Protein AF-A0A2V7Y2J1-F1 (afdb_monomer_lite)

Foldseek 3Di:
DVVLVVLLVVVLVVLVVQLVVCVVVVQLLSNLVSLQVNLLSCLLSLVLVSSLVSLVVSLVSVVPHPDDPVVNLVSVLVSLLSQLSSCLSVLVLVSNVVSLVVSVVSCVPPPPLQSQLSSLLSQLSSCVSVLVLVSNLVSLVSHDLLALVSLLSNLSSCVSVVNLVVSLVSLVCSQVRPDDDSSSVSRNVVSVCSNPDDD

Structure (mmCIF, N/CA/C/O backbone):
data_AF-A0A2V7Y2J1-F1
#
_entry.id   AF-A0A2V7Y2J1-F1
#
loop_
_atom_site.group_PDB
_atom_site.id
_atom_site.type_symbol
_atom_site.label_atom_id
_atom_site.label_alt_id
_atom_site.label_comp_id
_atom_site.label_asym_id
_atom_site.label_entity_id
_atom_site.label_seq_id
_atom_site.pdbx_PDB_ins_code
_atom_site.Cartn_x
_atom_site.Cartn_y
_atom_site.Cartn_z
_atom_site.occupancy
_atom_site.B_iso_or_equiv
_atom_site.auth_seq_id
_atom_site.auth_comp_id
_atom_site.auth_asym_id
_atom_site.auth_atom_id
_atom_site.pdbx_PDB_model_num
ATOM 1 N N . SER A 1 1 ? -13.280 -16.465 2.058 1.00 42.47 1 SER A N 1
ATOM 2 C CA . SER A 1 1 ? -14.460 -16.387 1.173 1.00 42.47 1 SER A CA 1
ATOM 3 C C . SER A 1 1 ? -14.013 -16.880 -0.188 1.00 42.47 1 SER A C 1
ATOM 5 O O . SER A 1 1 ? -13.326 -16.141 -0.883 1.00 42.47 1 SER A O 1
ATOM 7 N N . TYR A 1 2 ? -14.354 -18.125 -0.534 1.00 30.56 2 TYR A N 1
ATOM 8 C CA . TYR A 1 2 ? -14.018 -18.758 -1.822 1.00 30.56 2 TYR A CA 1
ATOM 9 C C . TYR A 1 2 ? -14.498 -17.942 -3.041 1.00 30.56 2 TYR A C 1
ATOM 11 O O . TYR A 1 2 ? -13.939 -18.042 -4.128 1.00 30.56 2 TYR A O 1
ATOM 19 N N . VAL A 1 3 ? -15.497 -17.070 -2.847 1.00 42.38 3 VAL A N 1
ATOM 20 C CA . VAL A 1 3 ? -16.007 -16.137 -3.865 1.00 42.38 3 VAL A CA 1
ATOM 21 C C . VAL A 1 3 ? -14.968 -15.077 -4.255 1.00 42.38 3 VAL A C 1
ATOM 23 O O . VAL A 1 3 ? -14.930 -14.668 -5.411 1.00 42.38 3 VAL A O 1
ATOM 26 N N . HIS A 1 4 ? -14.108 -14.640 -3.326 1.00 56.09 4 HIS A N 1
ATOM 27 C CA . HIS A 1 4 ? -13.034 -13.694 -3.649 1.00 56.09 4 HIS A CA 1
ATOM 28 C C . HIS A 1 4 ? -11.860 -14.380 -4.348 1.00 56.09 4 HIS A C 1
ATOM 30 O O . HIS A 1 4 ? -11.367 -13.828 -5.321 1.00 56.09 4 HIS A O 1
ATOM 36 N N . GLU A 1 5 ? -11.478 -15.590 -3.927 1.00 57.38 5 GLU A N 1
ATOM 37 C CA . GLU A 1 5 ? -10.397 -16.366 -4.562 1.00 57.38 5 GLU A CA 1
ATOM 38 C C . GLU A 1 5 ? -10.705 -16.664 -6.038 1.00 57.38 5 GLU A C 1
ATOM 40 O O . GLU A 1 5 ? -9.897 -16.346 -6.908 1.00 57.38 5 GLU A O 1
ATOM 45 N N . GLY A 1 6 ? -11.923 -17.125 -6.353 1.00 62.69 6 GLY A N 1
ATOM 46 C CA . GLY A 1 6 ? -12.341 -17.348 -7.744 1.00 62.69 6 GLY A CA 1
ATOM 47 C C . GLY A 1 6 ? -12.478 -16.068 -8.586 1.00 62.69 6 GLY A C 1
ATOM 48 O O . GLY A 1 6 ? -12.435 -16.135 -9.813 1.00 62.69 6 GLY A O 1
ATOM 49 N N . GLY A 1 7 ? -12.643 -14.901 -7.953 1.00 74.56 7 GLY A N 1
ATOM 50 C CA . GLY A 1 7 ? -12.600 -13.598 -8.625 1.00 74.56 7 GLY A CA 1
ATOM 51 C C . GLY A 1 7 ? -11.169 -13.116 -8.876 1.00 74.56 7 GLY A C 1
ATOM 52 O O . GLY A 1 7 ? -10.878 -12.587 -9.947 1.00 74.56 7 GLY A O 1
ATOM 53 N N . THR A 1 8 ? -10.268 -13.349 -7.919 1.00 78.81 8 THR A N 1
ATOM 54 C CA . THR A 1 8 ? -8.835 -13.060 -8.041 1.00 78.81 8 THR A CA 1
ATOM 55 C C . THR A 1 8 ? -8.208 -13.845 -9.181 1.00 78.81 8 THR A C 1
ATOM 57 O O . THR A 1 8 ? -7.537 -13.246 -10.015 1.00 78.81 8 THR A O 1
ATOM 60 N N . ASP A 1 9 ? -8.439 -15.156 -9.253 1.00 82.62 9 ASP A N 1
ATOM 61 C CA . ASP A 1 9 ? -7.800 -15.996 -10.271 1.00 82.62 9 ASP A CA 1
ATOM 62 C C . ASP A 1 9 ? -8.273 -15.650 -11.688 1.00 82.62 9 ASP A C 1
ATOM 64 O O . ASP A 1 9 ? -7.466 -15.629 -12.614 1.00 82.62 9 ASP A O 1
ATOM 68 N N . LYS A 1 10 ? -9.549 -15.279 -11.858 1.00 81.50 10 LYS A N 1
ATOM 69 C CA . LYS A 1 10 ? -10.068 -14.778 -13.141 1.00 81.50 10 LYS A CA 1
ATOM 70 C C . LYS A 1 10 ? -9.427 -13.453 -13.547 1.00 81.50 10 LYS A C 1
ATOM 72 O O . LYS A 1 10 ? -8.961 -13.334 -14.673 1.00 81.50 10 LYS A O 1
ATOM 77 N N . ALA A 1 11 ? -9.345 -12.491 -12.627 1.00 80.25 11 ALA A N 1
ATOM 78 C CA . ALA A 1 11 ? -8.687 -11.213 -12.900 1.00 80.25 11 ALA A CA 1
ATOM 79 C C . ALA A 1 11 ? -7.197 -11.402 -13.239 1.00 80.25 11 ALA A C 1
ATOM 81 O O . ALA A 1 11 ? -6.660 -10.718 -14.106 1.00 80.25 11 ALA A O 1
ATOM 82 N N . LEU A 1 12 ? -6.522 -12.355 -12.587 1.00 84.50 12 LEU A N 1
ATOM 83 C CA . LEU A 1 12 ? -5.141 -12.702 -12.918 1.00 84.50 12 LEU A CA 1
ATOM 84 C C . LEU A 1 12 ? -5.016 -13.380 -14.281 1.00 84.50 12 LEU A C 1
ATOM 86 O O . LEU A 1 12 ? -4.037 -13.112 -14.974 1.00 84.50 12 LEU A O 1
ATOM 90 N N . ALA A 1 13 ? -5.970 -14.228 -14.669 1.00 83.19 13 ALA A N 1
ATOM 91 C CA . ALA A 1 13 ? -5.993 -14.849 -15.990 1.00 83.19 13 ALA A CA 1
ATOM 92 C C . ALA A 1 13 ? -6.124 -13.793 -17.098 1.00 83.19 13 ALA A C 1
ATOM 94 O O . ALA A 1 13 ? -5.304 -13.785 -18.010 1.00 83.19 13 ALA A O 1
ATOM 95 N N . GLU A 1 14 ? -7.052 -12.839 -16.959 1.00 81.69 14 GLU A N 1
ATOM 96 C CA . GLU A 1 14 ? -7.236 -11.742 -17.924 1.00 81.69 14 GLU A CA 1
ATOM 97 C C . GLU A 1 14 ? -5.961 -10.898 -18.094 1.00 81.69 14 GLU A C 1
ATOM 99 O O . GLU A 1 14 ? -5.527 -10.633 -19.214 1.00 81.69 14 GLU A O 1
ATOM 104 N N . VAL A 1 15 ? -5.304 -10.520 -16.989 1.00 80.62 15 VAL A N 1
ATOM 105 C CA . VAL A 1 15 ? -4.040 -9.762 -17.056 1.00 80.62 15 VAL A CA 1
ATOM 106 C C . VAL A 1 15 ? -2.898 -10.615 -17.624 1.00 80.62 15 VAL A C 1
ATOM 108 O O . VAL A 1 15 ? -2.037 -10.090 -18.327 1.00 80.62 15 VAL A O 1
ATOM 111 N N . SER A 1 16 ? -2.885 -11.927 -17.362 1.00 80.19 16 SER A N 1
ATOM 112 C CA . SER A 1 16 ? -1.869 -12.843 -17.908 1.00 80.19 16 SER A CA 1
ATOM 113 C C . SER A 1 16 ? -1.997 -13.012 -19.421 1.00 80.19 16 SER A C 1
ATOM 115 O O . SER A 1 16 ? -0.981 -13.061 -20.107 1.00 80.19 16 SER A O 1
ATOM 117 N N . GLU A 1 17 ? -3.221 -13.080 -19.948 1.00 79.88 17 GLU A N 1
ATOM 118 C CA . GLU A 1 17 ? -3.462 -13.151 -21.393 1.00 79.88 17 GLU A CA 1
ATOM 119 C C . GLU A 1 17 ? -2.960 -11.892 -22.106 1.00 79.88 17 GLU A C 1
ATOM 121 O O . GLU A 1 17 ? -2.287 -11.999 -23.130 1.00 79.88 17 GLU A O 1
ATOM 126 N N . MET A 1 18 ? -3.203 -10.706 -21.535 1.00 72.56 18 MET A N 1
ATOM 127 C CA . MET A 1 18 ? -2.647 -9.454 -22.065 1.00 72.56 18 MET A CA 1
ATOM 128 C C . MET A 1 18 ? -1.112 -9.452 -22.005 1.00 72.56 18 MET A C 1
ATOM 130 O O . MET A 1 18 ? -0.458 -9.135 -22.995 1.00 72.56 18 MET A O 1
ATOM 134 N N . ALA A 1 19 ? -0.527 -9.891 -20.885 1.00 74.19 19 ALA A N 1
ATOM 135 C CA . ALA A 1 19 ? 0.926 -9.952 -20.714 1.00 74.19 19 ALA A CA 1
ATOM 136 C C . ALA A 1 19 ? 1.617 -10.919 -21.696 1.00 74.19 19 ALA A C 1
ATOM 138 O O . ALA A 1 19 ? 2.747 -10.668 -22.114 1.00 74.19 19 ALA A O 1
ATOM 139 N N . ALA A 1 20 ? 0.952 -12.014 -22.082 1.00 74.56 20 ALA A N 1
ATOM 140 C CA . ALA A 1 20 ? 1.477 -12.968 -23.060 1.00 74.56 20 ALA A CA 1
ATOM 141 C C . ALA A 1 20 ? 1.586 -12.363 -24.473 1.00 74.56 20 ALA A C 1
ATOM 143 O O . ALA A 1 20 ? 2.473 -12.736 -25.243 1.00 74.56 20 ALA A O 1
ATOM 144 N N . ILE A 1 21 ? 0.715 -11.405 -24.809 1.00 67.81 21 ILE A N 1
ATOM 145 C CA . ILE A 1 21 ? 0.794 -10.647 -26.066 1.00 67.81 21 ILE A CA 1
ATOM 146 C C . ILE A 1 21 ? 2.010 -9.708 -26.036 1.00 67.81 21 ILE A C 1
ATOM 148 O O . ILE A 1 21 ? 2.759 -9.654 -27.011 1.00 67.81 21 ILE A O 1
ATOM 152 N N . ASP A 1 22 ? 2.260 -9.036 -24.910 1.00 65.25 22 ASP A N 1
ATOM 153 C CA . ASP A 1 22 ? 3.408 -8.130 -24.737 1.00 65.25 22 ASP A CA 1
ATOM 154 C C . ASP A 1 22 ? 4.760 -8.870 -24.760 1.00 65.25 22 ASP A C 1
ATOM 156 O O . ASP A 1 22 ? 5.760 -8.372 -25.283 1.00 65.25 22 ASP A O 1
ATOM 160 N N . GLU A 1 23 ? 4.804 -10.103 -24.242 1.00 66.94 23 GLU A N 1
ATOM 161 C CA . GLU A 1 23 ? 5.994 -10.959 -24.326 1.00 66.94 23 GLU A CA 1
ATOM 162 C C . GLU A 1 23 ? 6.334 -11.316 -25.783 1.00 66.94 23 GLU A C 1
ATOM 164 O O . GLU A 1 23 ? 7.507 -11.323 -26.171 1.00 66.94 23 GLU A O 1
ATOM 169 N N . ALA A 1 24 ? 5.315 -11.520 -26.624 1.00 68.50 24 ALA A N 1
ATOM 170 C CA . ALA A 1 24 ? 5.499 -11.762 -28.052 1.00 68.50 24 ALA A CA 1
ATOM 171 C C . ALA A 1 24 ? 6.007 -10.518 -28.809 1.00 68.50 24 ALA A C 1
ATOM 173 O O . ALA A 1 24 ? 6.715 -10.661 -29.811 1.00 68.50 24 ALA A O 1
ATOM 174 N N . THR A 1 25 ? 5.700 -9.306 -28.331 1.00 73.25 25 THR A N 1
ATOM 175 C CA . THR A 1 25 ? 6.161 -8.037 -28.929 1.00 73.25 25 THR A CA 1
ATOM 176 C C . THR A 1 25 ? 7.476 -7.518 -28.337 1.00 73.25 25 THR A C 1
ATOM 178 O O . THR A 1 25 ? 8.046 -6.569 -28.876 1.00 73.25 25 THR A O 1
ATOM 181 N N . LYS A 1 26 ? 8.005 -8.165 -27.285 1.00 82.00 26 LYS A N 1
ATOM 182 C CA . LYS A 1 26 ? 9.207 -7.755 -26.528 1.00 82.00 26 LYS A CA 1
ATOM 183 C C . LYS A 1 26 ? 9.110 -6.340 -25.938 1.00 82.00 26 LYS A C 1
ATOM 185 O O . LYS A 1 26 ? 10.141 -5.707 -25.692 1.00 82.00 26 LYS A O 1
ATOM 190 N N . ASP A 1 27 ? 7.899 -5.848 -25.682 1.00 87.38 27 ASP A N 1
ATOM 191 C CA . ASP A 1 27 ? 7.690 -4.562 -25.018 1.00 87.38 27 ASP A CA 1
ATOM 192 C C . ASP A 1 27 ? 7.869 -4.715 -23.499 1.00 87.38 27 ASP A C 1
ATOM 194 O O . ASP A 1 27 ? 6.954 -5.063 -22.750 1.00 87.38 27 ASP A O 1
ATOM 198 N N . LEU A 1 28 ? 9.091 -4.452 -23.029 1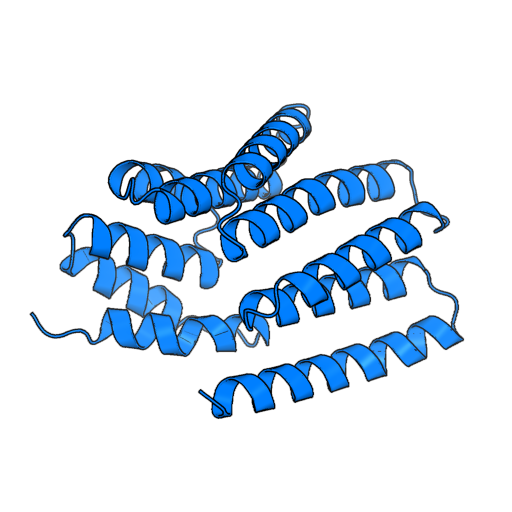.00 90.25 28 LEU A N 1
ATOM 199 C CA . LEU A 1 28 ? 9.433 -4.550 -21.609 1.00 90.25 28 LEU A CA 1
ATOM 200 C C . LEU A 1 28 ? 8.682 -3.517 -20.749 1.00 90.25 28 LEU A C 1
ATOM 202 O O . LEU A 1 28 ? 8.442 -3.764 -19.566 1.00 90.25 28 LEU A O 1
ATOM 206 N N . ALA A 1 29 ? 8.287 -2.367 -21.304 1.00 88.81 29 ALA A N 1
ATOM 207 C CA . ALA A 1 29 ? 7.529 -1.374 -20.548 1.00 88.81 29 ALA A CA 1
ATOM 208 C C . ALA A 1 29 ? 6.091 -1.858 -20.307 1.00 88.81 29 ALA A C 1
ATOM 210 O O . ALA A 1 29 ? 5.608 -1.795 -19.171 1.00 88.81 29 ALA A O 1
ATOM 211 N N . ALA A 1 30 ? 5.445 -2.409 -21.338 1.00 87.81 30 ALA A N 1
ATOM 212 C CA . ALA A 1 30 ? 4.124 -3.024 -21.227 1.00 87.81 30 ALA A CA 1
ATOM 213 C C . ALA A 1 30 ? 4.144 -4.237 -20.279 1.00 87.81 30 ALA A C 1
ATOM 215 O O . ALA A 1 30 ? 3.354 -4.295 -19.331 1.00 87.81 30 ALA A O 1
ATOM 216 N N . GLN A 1 31 ? 5.145 -5.116 -20.416 1.00 89.94 31 GLN A N 1
ATOM 217 C CA . GLN A 1 31 ? 5.342 -6.264 -19.524 1.00 89.94 31 GLN A CA 1
ATOM 218 C C . GLN A 1 31 ? 5.501 -5.840 -18.054 1.00 89.94 31 GLN A C 1
ATOM 220 O O . GLN A 1 31 ? 4.892 -6.432 -17.158 1.00 89.94 31 GLN A O 1
ATOM 225 N N . SER A 1 32 ? 6.290 -4.794 -17.781 1.00 92.12 32 SER A N 1
ATOM 226 C CA . SER A 1 32 ? 6.418 -4.239 -16.430 1.00 92.12 32 SER A CA 1
ATOM 227 C C . SER A 1 32 ? 5.071 -3.724 -15.901 1.00 92.12 32 SER A C 1
ATOM 229 O O . SER A 1 32 ? 4.688 -4.023 -14.766 1.00 92.12 32 SER A O 1
ATOM 231 N N . GLY A 1 33 ? 4.304 -3.015 -16.734 1.00 90.81 33 GLY A N 1
ATOM 232 C CA . GLY A 1 33 ? 2.958 -2.549 -16.397 1.00 90.81 33 GLY A CA 1
ATOM 233 C C . GLY A 1 33 ? 2.008 -3.686 -16.006 1.00 90.81 33 GLY A C 1
ATOM 234 O O . GLY A 1 33 ? 1.343 -3.597 -14.968 1.00 90.81 33 GLY A O 1
ATOM 235 N N . ALA A 1 34 ? 1.982 -4.772 -16.780 1.00 90.25 34 ALA A N 1
ATOM 236 C CA . ALA A 1 34 ? 1.160 -5.944 -16.488 1.00 90.25 34 ALA A CA 1
ATOM 237 C C . ALA A 1 34 ? 1.556 -6.602 -15.155 1.00 90.25 34 ALA A C 1
ATOM 239 O O . ALA A 1 34 ? 0.700 -6.849 -14.303 1.00 90.25 34 ALA A O 1
ATOM 240 N N . LEU A 1 35 ? 2.856 -6.793 -14.909 1.00 93.81 35 LEU A N 1
ATOM 241 C CA . LEU A 1 35 ? 3.365 -7.349 -13.648 1.00 93.81 35 LEU A CA 1
ATOM 242 C C . LEU A 1 35 ? 2.935 -6.521 -12.426 1.00 93.81 35 LEU A C 1
ATOM 244 O O . LEU A 1 35 ? 2.523 -7.086 -11.409 1.00 93.81 35 LEU A O 1
ATOM 248 N N . GLY A 1 36 ? 2.952 -5.190 -12.532 1.00 93.75 36 GLY A N 1
ATOM 249 C CA . GLY A 1 36 ? 2.477 -4.308 -11.463 1.00 93.75 36 GLY A CA 1
ATOM 250 C C . GLY A 1 36 ? 0.977 -4.419 -11.187 1.00 93.75 36 GLY A C 1
ATOM 251 O O . GLY A 1 36 ? 0.549 -4.388 -10.025 1.00 93.75 36 GLY A O 1
ATOM 252 N N . GLN A 1 37 ? 0.167 -4.608 -12.231 1.00 90.81 37 GLN A N 1
ATOM 253 C CA . GLN A 1 37 ? -1.269 -4.858 -12.080 1.00 90.81 37 GLN A CA 1
ATOM 254 C C . GLN A 1 37 ? -1.528 -6.198 -11.385 1.00 90.81 37 GLN A C 1
ATOM 256 O O . GLN A 1 37 ? -2.301 -6.250 -10.425 1.00 90.81 37 GLN A O 1
ATOM 261 N N . MET A 1 38 ? -0.820 -7.259 -11.787 1.00 91.88 38 MET A N 1
ATOM 262 C CA . MET A 1 38 ? -0.915 -8.571 -11.137 1.00 91.88 38 MET A CA 1
ATOM 263 C C . MET A 1 38 ? -0.530 -8.498 -9.659 1.00 91.88 38 MET A C 1
ATOM 265 O O . MET A 1 38 ? -1.250 -9.025 -8.811 1.00 91.88 38 MET A O 1
ATOM 269 N N . GLY A 1 39 ? 0.564 -7.802 -9.331 1.00 94.38 39 GLY A N 1
ATOM 270 C CA . GLY A 1 39 ? 0.973 -7.579 -7.944 1.00 94.38 39 GLY A CA 1
ATOM 271 C C . GLY A 1 39 ? -0.105 -6.868 -7.121 1.00 94.38 39 GLY A C 1
ATOM 272 O O . GLY A 1 39 ? -0.357 -7.238 -5.974 1.00 94.38 39 GLY A O 1
ATOM 273 N N . THR A 1 40 ? -0.804 -5.898 -7.715 1.00 92.25 40 THR A N 1
ATOM 274 C CA . THR A 1 40 ? -1.896 -5.176 -7.042 1.00 92.25 40 THR A CA 1
ATOM 275 C C . THR A 1 40 ? -3.094 -6.084 -6.780 1.00 92.25 40 THR A C 1
ATOM 277 O O . THR A 1 40 ? -3.595 -6.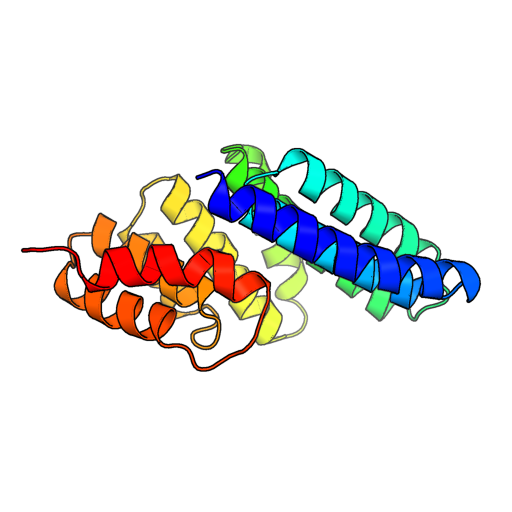113 -5.657 1.00 92.25 40 THR A O 1
ATOM 280 N N . ILE A 1 41 ? -3.517 -6.866 -7.776 1.00 89.81 41 ILE A N 1
ATOM 281 C CA . ILE A 1 41 ? -4.623 -7.826 -7.646 1.00 89.81 41 ILE A CA 1
ATOM 282 C C . ILE A 1 41 ? -4.316 -8.867 -6.561 1.00 89.81 41 ILE A C 1
ATOM 284 O O . ILE A 1 41 ? -5.150 -9.117 -5.690 1.00 89.81 41 ILE A O 1
ATOM 288 N N . LEU A 1 42 ? -3.107 -9.438 -6.577 1.00 92.06 42 LEU A N 1
ATOM 289 C CA . LEU A 1 42 ? -2.655 -10.411 -5.579 1.00 92.06 42 LEU A CA 1
ATOM 290 C C . LEU A 1 42 ? -2.660 -9.816 -4.169 1.00 92.06 42 LEU A C 1
ATOM 292 O O . LEU A 1 42 ? -3.130 -10.456 -3.227 1.00 92.06 42 LEU A O 1
ATOM 296 N N . LEU A 1 43 ? -2.181 -8.580 -4.016 1.00 92.75 43 LEU A N 1
ATOM 297 C CA . LEU A 1 43 ? -2.117 -7.930 -2.713 1.00 92.75 43 LEU A CA 1
ATOM 298 C C . LEU A 1 43 ? -3.512 -7.660 -2.135 1.00 92.75 43 LEU A C 1
ATOM 300 O O . LEU A 1 43 ? -3.749 -7.948 -0.963 1.00 92.75 43 LEU A O 1
ATOM 304 N N . GLU A 1 44 ? -4.447 -7.163 -2.949 1.00 87.81 44 GLU A N 1
ATOM 305 C CA . GLU A 1 44 ? -5.833 -6.913 -2.520 1.00 87.81 44 GLU A CA 1
ATOM 306 C C . GLU A 1 44 ? -6.602 -8.212 -2.210 1.00 87.81 44 GLU A C 1
ATOM 308 O O . GLU A 1 44 ? -7.515 -8.225 -1.375 1.00 87.81 44 GLU A O 1
ATOM 313 N N . ALA A 1 45 ? -6.178 -9.327 -2.813 1.00 86.75 45 ALA A N 1
ATOM 314 C CA . ALA A 1 45 ? -6.644 -10.675 -2.498 1.00 86.75 45 ALA A CA 1
ATOM 315 C C . ALA A 1 45 ? -6.001 -11.287 -1.236 1.00 86.75 45 ALA A C 1
ATOM 317 O O . ALA A 1 45 ? -6.370 -12.387 -0.834 1.00 86.75 45 ALA A O 1
ATOM 318 N N . GLY A 1 46 ? -5.045 -10.600 -0.599 1.00 89.38 46 GLY A N 1
ATOM 319 C CA . GLY A 1 46 ? -4.329 -11.093 0.583 1.00 89.38 46 GLY A CA 1
ATOM 320 C C . GLY A 1 46 ? -3.159 -12.039 0.282 1.00 89.38 46 GLY A C 1
ATOM 321 O O . GLY A 1 46 ? -2.555 -12.570 1.211 1.00 89.38 46 GLY A O 1
ATOM 322 N N . ARG A 1 47 ? -2.790 -12.223 -0.991 1.00 93.00 47 ARG A N 1
ATOM 323 C CA . ARG A 1 47 ? -1.681 -13.080 -1.451 1.00 93.00 47 ARG A CA 1
ATOM 324 C C . ARG A 1 47 ? -0.369 -12.289 -1.474 1.00 93.00 47 ARG A C 1
ATOM 326 O O . ARG A 1 47 ? 0.223 -12.043 -2.522 1.00 93.00 47 ARG A O 1
ATOM 333 N N . ALA A 1 48 ? 0.057 -11.829 -0.297 1.00 95.38 48 ALA A N 1
ATOM 334 C CA . ALA A 1 48 ? 1.120 -10.831 -0.157 1.00 95.38 48 ALA A CA 1
ATOM 335 C C . ALA A 1 48 ? 2.498 -11.292 -0.675 1.00 95.38 48 ALA A C 1
ATOM 337 O O . ALA A 1 48 ? 3.218 -10.489 -1.267 1.00 95.38 48 ALA A O 1
ATOM 338 N N . ASP A 1 49 ? 2.861 -12.564 -0.490 1.00 96.38 49 ASP A N 1
ATOM 339 C CA . ASP A 1 49 ? 4.143 -13.094 -0.982 1.00 96.38 49 ASP A CA 1
ATOM 340 C C . ASP A 1 49 ? 4.176 -13.182 -2.513 1.00 96.38 49 ASP A C 1
ATOM 342 O O . ASP A 1 49 ? 5.156 -12.790 -3.147 1.00 96.38 49 ASP A O 1
ATOM 346 N N . GLU A 1 50 ? 3.073 -13.611 -3.125 1.00 95.00 50 GLU A N 1
ATOM 347 C CA . GLU A 1 50 ? 2.946 -13.640 -4.582 1.00 95.00 50 GLU A CA 1
ATOM 348 C C . GLU A 1 50 ? 2.936 -12.225 -5.168 1.00 95.00 50 GLU A C 1
ATOM 350 O O . GLU A 1 50 ? 3.564 -11.981 -6.199 1.00 95.00 50 GLU A O 1
ATOM 355 N N . ALA A 1 51 ? 2.285 -11.275 -4.490 1.00 96.69 51 ALA A N 1
ATOM 356 C CA . ALA A 1 51 ? 2.328 -9.867 -4.868 1.00 96.69 51 ALA A CA 1
ATOM 357 C C . ALA A 1 51 ? 3.764 -9.321 -4.867 1.00 96.69 51 ALA A C 1
ATOM 359 O O . ALA A 1 51 ? 4.179 -8.699 -5.845 1.00 96.69 51 ALA A O 1
ATOM 360 N N . ALA A 1 52 ? 4.539 -9.601 -3.811 1.00 97.81 52 ALA A N 1
ATOM 361 C CA . ALA A 1 52 ? 5.953 -9.230 -3.736 1.00 97.81 52 ALA A CA 1
ATOM 362 C C . ALA A 1 52 ? 6.755 -9.774 -4.924 1.00 97.81 52 ALA A C 1
ATOM 364 O O . ALA A 1 52 ? 7.511 -9.021 -5.536 1.00 97.81 52 ALA A O 1
ATOM 365 N N . ALA A 1 53 ? 6.555 -11.043 -5.288 1.00 97.19 53 ALA A N 1
ATOM 366 C CA . ALA A 1 53 ? 7.246 -11.638 -6.428 1.00 97.19 53 ALA A CA 1
ATOM 367 C C . ALA A 1 53 ? 6.937 -10.897 -7.742 1.00 97.19 53 ALA A C 1
ATOM 369 O O . ALA A 1 53 ? 7.851 -10.619 -8.520 1.00 97.19 53 ALA A O 1
ATOM 370 N N . ARG A 1 54 ? 5.673 -10.511 -7.982 1.00 96.44 54 ARG A N 1
ATOM 371 C CA . ARG A 1 54 ? 5.305 -9.757 -9.197 1.00 96.44 54 ARG A CA 1
ATOM 372 C C . ARG A 1 54 ? 5.884 -8.348 -9.214 1.00 96.44 54 ARG A C 1
ATOM 374 O O . ARG A 1 54 ? 6.364 -7.919 -10.257 1.00 96.44 54 ARG A O 1
ATOM 381 N N . TYR A 1 55 ? 5.914 -7.651 -8.079 1.00 97.62 55 TYR A N 1
ATOM 382 C CA . TYR A 1 55 ? 6.544 -6.328 -7.996 1.00 97.62 55 TYR A CA 1
ATOM 383 C C . TYR A 1 55 ? 8.065 -6.383 -8.198 1.00 97.62 55 TYR A C 1
ATOM 385 O O . TYR A 1 55 ? 8.635 -5.530 -8.875 1.00 97.62 55 TYR A O 1
ATOM 393 N N . GLN A 1 56 ? 8.735 -7.419 -7.687 1.00 97.31 56 GLN A N 1
ATOM 394 C CA . GLN A 1 56 ? 10.164 -7.628 -7.943 1.00 97.31 56 GLN A CA 1
ATOM 395 C C . GLN A 1 56 ? 10.444 -7.890 -9.427 1.00 97.31 56 GLN A C 1
ATOM 397 O O . GLN A 1 56 ? 11.385 -7.331 -9.993 1.00 97.31 56 GLN A O 1
ATOM 402 N N . GLN A 1 57 ? 9.606 -8.701 -10.080 1.00 95.69 57 GLN A N 1
ATOM 403 C CA . GLN A 1 57 ? 9.686 -8.923 -11.524 1.00 95.69 57 GLN A CA 1
ATOM 404 C C . GLN A 1 57 ? 9.428 -7.625 -12.300 1.00 95.69 57 GLN A C 1
ATOM 406 O O . GLN A 1 57 ? 10.209 -7.299 -13.190 1.00 95.69 57 GLN A O 1
ATOM 411 N N . GLN A 1 58 ? 8.398 -6.854 -11.926 1.00 95.88 58 GLN A N 1
ATOM 412 C CA . GLN A 1 58 ? 8.084 -5.548 -12.515 1.00 95.88 58 GLN A CA 1
ATOM 413 C C . GLN A 1 58 ? 9.321 -4.638 -12.530 1.00 95.88 58 GLN A C 1
ATOM 415 O O . GLN A 1 58 ? 9.637 -4.064 -13.577 1.00 95.88 58 GLN A O 1
ATOM 420 N N . LEU A 1 59 ? 10.011 -4.517 -11.389 1.00 97.31 59 LEU A N 1
ATOM 421 C CA . LEU A 1 59 ? 11.195 -3.669 -11.246 1.00 97.31 59 LEU A CA 1
ATOM 422 C C . LEU A 1 59 ? 12.383 -4.204 -12.062 1.00 97.31 59 LEU A C 1
ATOM 424 O O . LEU A 1 59 ? 13.050 -3.448 -12.763 1.00 97.31 59 LEU A O 1
ATOM 428 N N . SER A 1 60 ? 12.607 -5.522 -12.051 1.00 96.56 60 SER A N 1
ATOM 429 C CA . SER A 1 60 ? 13.674 -6.139 -12.851 1.00 96.56 60 SER A CA 1
ATOM 430 C C . SER A 1 60 ? 13.483 -5.929 -14.356 1.00 96.56 60 SER A C 1
ATOM 432 O O . SER A 1 60 ? 14.457 -5.731 -15.083 1.00 96.56 60 SER A O 1
ATOM 434 N N . VAL A 1 61 ? 12.236 -5.982 -14.831 1.00 94.75 61 VAL A N 1
ATOM 435 C CA . VAL A 1 61 ? 11.897 -5.795 -16.246 1.00 94.75 61 VAL A CA 1
ATOM 436 C C . VAL A 1 61 ? 12.097 -4.337 -16.669 1.00 94.75 61 VAL A C 1
ATOM 438 O O . VAL A 1 61 ? 12.766 -4.090 -17.671 1.00 94.75 61 VAL A O 1
ATOM 441 N N . ILE A 1 62 ? 11.596 -3.362 -15.902 1.00 95.88 62 ILE A N 1
ATOM 442 C CA . ILE A 1 62 ? 11.719 -1.941 -16.275 1.00 95.88 62 ILE A CA 1
ATOM 443 C C . ILE A 1 62 ? 13.163 -1.432 -16.207 1.00 95.88 62 ILE A C 1
ATOM 445 O O . ILE A 1 62 ? 13.552 -0.581 -17.005 1.00 95.88 62 ILE A O 1
ATOM 449 N N . ASP A 1 63 ? 13.994 -1.991 -15.322 1.00 96.50 63 ASP A N 1
ATOM 450 C CA . ASP A 1 63 ? 15.423 -1.666 -15.274 1.00 96.50 63 ASP A CA 1
ATOM 451 C C . ASP A 1 63 ? 16.153 -2.084 -16.560 1.00 96.50 63 ASP A C 1
ATOM 453 O O . ASP A 1 63 ? 17.077 -1.393 -17.002 1.00 96.50 63 ASP A O 1
ATOM 457 N N . LYS A 1 64 ? 15.703 -3.171 -17.200 1.00 95.44 64 LYS A N 1
ATOM 458 C CA . LYS A 1 64 ? 16.227 -3.668 -18.483 1.00 95.44 64 LYS A CA 1
ATOM 459 C C . LYS A 1 64 ? 15.601 -2.986 -19.698 1.00 95.44 64 LYS A C 1
ATOM 461 O O . LYS A 1 64 ? 16.173 -3.066 -20.781 1.00 95.44 64 LYS A O 1
ATOM 466 N N . ALA A 1 65 ? 14.449 -2.339 -19.535 1.00 93.81 65 ALA A N 1
ATOM 467 C CA . ALA A 1 65 ? 13.760 -1.660 -20.621 1.00 93.81 65 ALA A CA 1
ATOM 468 C C . ALA A 1 65 ? 14.562 -0.457 -21.140 1.00 93.81 65 ALA A C 1
ATOM 470 O O . ALA A 1 65 ? 15.241 0.244 -20.377 1.00 93.81 65 ALA A O 1
ATOM 471 N N . ASP A 1 66 ? 14.445 -0.202 -22.442 1.00 94.75 66 ASP A N 1
ATOM 472 C CA . ASP A 1 66 ? 14.949 1.019 -23.068 1.00 94.75 66 ASP A CA 1
ATOM 473 C C . ASP A 1 66 ? 13.928 2.148 -22.877 1.00 94.75 66 ASP A C 1
ATOM 475 O O . ASP A 1 66 ? 13.095 2.443 -23.730 1.00 94.75 66 ASP A O 1
ATOM 479 N N . VAL A 1 67 ? 13.927 2.707 -21.668 1.00 94.69 67 VAL A N 1
ATOM 480 C CA . VAL A 1 67 ? 13.053 3.805 -21.250 1.00 94.69 67 VAL A CA 1
ATOM 481 C C . VAL A 1 67 ? 13.885 4.909 -20.599 1.00 94.69 67 VAL A C 1
ATOM 483 O O . VAL A 1 67 ? 14.951 4.618 -20.040 1.00 94.69 67 VAL A O 1
ATOM 486 N N . PRO A 1 68 ? 13.406 6.168 -20.603 1.00 96.25 68 PRO A N 1
ATOM 487 C CA . PRO A 1 68 ? 14.106 7.274 -19.959 1.00 96.25 68 PRO A CA 1
ATOM 488 C C . PRO A 1 68 ? 14.454 6.991 -18.492 1.00 96.25 68 PRO A C 1
ATOM 490 O O . PRO A 1 68 ? 13.710 6.316 -17.773 1.00 96.25 68 PRO A O 1
ATOM 493 N N . ALA A 1 69 ? 15.566 7.556 -18.018 1.00 93.69 69 ALA A N 1
ATOM 494 C CA . ALA A 1 69 ? 16.037 7.366 -16.646 1.00 93.69 69 ALA A CA 1
ATOM 495 C C . ALA A 1 69 ? 14.984 7.789 -15.607 1.00 93.69 69 ALA A C 1
ATOM 497 O O . ALA A 1 69 ? 14.837 7.152 -14.565 1.00 93.69 69 ALA A O 1
ATOM 498 N N . GLU A 1 70 ? 14.198 8.819 -15.912 1.00 90.75 70 GLU A N 1
ATOM 499 C CA . GLU A 1 70 ? 13.104 9.311 -15.080 1.00 90.75 70 GLU A CA 1
ATOM 500 C C . GLU A 1 70 ? 12.002 8.261 -14.884 1.00 90.75 70 GLU A C 1
ATOM 502 O O . GLU A 1 70 ? 11.422 8.186 -13.798 1.00 90.75 70 GLU A O 1
ATOM 507 N N . VAL A 1 71 ? 11.737 7.430 -15.900 1.00 92.06 71 VAL A N 1
ATOM 508 C CA . VAL A 1 71 ? 10.769 6.325 -15.822 1.00 92.06 71 VAL A CA 1
ATOM 509 C C . VAL A 1 71 ? 11.288 5.248 -14.875 1.00 92.06 71 VAL A C 1
ATOM 511 O O . VAL A 1 71 ? 10.558 4.822 -13.981 1.00 92.06 71 VAL A O 1
ATOM 514 N N . LYS A 1 72 ? 12.570 4.876 -14.985 1.00 95.12 72 LYS A N 1
ATOM 515 C CA . LYS A 1 72 ? 13.202 3.923 -14.055 1.00 95.12 72 LYS A CA 1
ATOM 516 C C . LYS A 1 72 ? 13.182 4.464 -12.628 1.00 95.12 72 LYS A C 1
ATOM 518 O O . LYS A 1 72 ? 12.712 3.793 -11.717 1.00 95.12 72 LYS A O 1
ATOM 523 N N . GLN A 1 73 ? 13.571 5.722 -12.423 1.00 93.12 73 GLN A N 1
ATOM 524 C CA . GLN A 1 73 ? 13.506 6.365 -11.106 1.00 93.12 73 GLN A CA 1
ATOM 525 C C . GLN A 1 73 ? 12.082 6.383 -10.530 1.00 93.12 73 GLN A C 1
ATOM 527 O O . GLN A 1 73 ? 11.906 6.214 -9.323 1.00 93.12 73 GLN A O 1
ATOM 532 N N . ALA A 1 74 ? 11.060 6.607 -11.362 1.00 91.75 74 ALA A N 1
ATOM 533 C CA . ALA A 1 74 ? 9.668 6.513 -10.935 1.00 91.75 74 ALA A CA 1
ATOM 534 C C . ALA A 1 74 ? 9.286 5.087 -10.524 1.00 91.75 74 ALA A C 1
ATOM 536 O O . ALA A 1 74 ? 8.657 4.919 -9.480 1.00 91.75 74 ALA A O 1
ATOM 537 N N . ALA A 1 75 ? 9.728 4.072 -11.267 1.00 94.44 75 ALA A N 1
ATOM 538 C CA . ALA A 1 75 ? 9.510 2.677 -10.906 1.00 94.44 75 ALA A CA 1
ATOM 539 C C . ALA A 1 75 ? 10.186 2.297 -9.579 1.00 94.44 75 ALA A C 1
ATOM 541 O O . ALA A 1 75 ? 9.556 1.654 -8.746 1.00 94.44 75 ALA A O 1
ATOM 542 N N . HIS A 1 76 ? 11.412 2.764 -9.322 1.00 95.38 76 HIS A N 1
ATOM 543 C CA . HIS A 1 76 ? 12.100 2.550 -8.039 1.00 95.38 76 HIS A CA 1
ATOM 544 C C . HIS A 1 76 ? 11.353 3.193 -6.861 1.00 95.38 76 HIS A C 1
ATOM 546 O O . HIS A 1 76 ? 11.214 2.579 -5.804 1.00 95.38 76 HIS A O 1
ATOM 552 N N . ARG A 1 77 ? 10.789 4.398 -7.031 1.00 94.50 77 ARG A N 1
ATOM 553 C CA . ARG A 1 77 ? 9.918 4.995 -5.999 1.00 94.50 77 ARG A CA 1
ATOM 554 C C . ARG A 1 77 ? 8.629 4.204 -5.819 1.00 94.50 77 ARG A C 1
ATOM 556 O O . ARG A 1 77 ? 8.223 3.948 -4.690 1.00 94.50 77 ARG A O 1
ATOM 563 N N . GLN A 1 78 ? 7.998 3.790 -6.913 1.00 94.62 78 GLN A N 1
ATOM 564 C CA . GLN A 1 78 ? 6.788 2.978 -6.849 1.00 94.62 78 GLN A CA 1
ATOM 565 C C . GLN A 1 78 ? 7.047 1.632 -6.151 1.00 94.62 78 GLN A C 1
ATOM 567 O O . GLN A 1 78 ? 6.200 1.187 -5.378 1.00 94.62 78 GLN A O 1
ATOM 572 N N . ALA A 1 79 ? 8.225 1.033 -6.339 1.00 96.62 79 ALA A N 1
ATOM 573 C CA . ALA A 1 79 ? 8.632 -0.184 -5.644 1.00 96.62 79 ALA A CA 1
ATOM 574 C C . ALA A 1 79 ? 8.687 0.021 -4.123 1.00 96.62 79 ALA A C 1
ATOM 576 O O . ALA A 1 79 ? 8.138 -0.793 -3.387 1.00 96.62 79 ALA A O 1
ATOM 577 N N . LEU A 1 80 ? 9.230 1.146 -3.633 1.00 97.06 80 LEU A N 1
ATOM 578 C CA . LEU A 1 80 ? 9.201 1.470 -2.196 1.00 97.06 80 LEU A CA 1
ATOM 579 C C . LEU A 1 80 ? 7.765 1.514 -1.648 1.00 97.06 80 LEU A C 1
ATOM 581 O O . LEU A 1 80 ? 7.496 0.990 -0.566 1.00 97.06 80 LEU A O 1
ATOM 585 N N . PHE A 1 81 ? 6.832 2.099 -2.405 1.00 96.50 81 PHE A N 1
ATOM 586 C CA . PHE A 1 81 ? 5.417 2.140 -2.034 1.00 96.50 81 PHE A CA 1
ATOM 587 C C . PHE A 1 81 ? 4.773 0.745 -2.012 1.00 96.50 81 PHE A C 1
ATOM 589 O O . PHE A 1 81 ? 4.092 0.380 -1.050 1.00 96.50 81 PHE A O 1
ATOM 596 N N . GLN A 1 82 ? 5.006 -0.059 -3.049 1.00 97.50 82 GLN A N 1
ATOM 597 C CA . GLN A 1 82 ? 4.477 -1.419 -3.163 1.00 97.50 82 GLN A CA 1
ATOM 598 C C . GLN A 1 82 ? 5.024 -2.334 -2.057 1.00 97.50 82 GLN A C 1
ATOM 600 O O . GLN A 1 82 ? 4.254 -3.036 -1.400 1.00 97.50 82 GLN A O 1
ATOM 605 N N . GLU A 1 83 ? 6.328 -2.278 -1.792 1.00 97.69 83 GLU A N 1
ATOM 606 C CA . GLU A 1 83 ? 6.992 -3.046 -0.737 1.00 97.69 83 GLU A CA 1
ATOM 607 C C . GLU A 1 83 ? 6.497 -2.652 0.657 1.00 97.69 83 GLU A C 1
ATOM 609 O O . GLU A 1 83 ? 6.263 -3.528 1.491 1.00 97.69 83 GLU A O 1
ATOM 614 N N . ALA A 1 84 ? 6.264 -1.358 0.909 1.00 97.75 84 ALA A N 1
ATOM 615 C CA . ALA A 1 84 ? 5.660 -0.905 2.158 1.00 97.75 84 ALA A CA 1
ATOM 616 C C . ALA A 1 84 ? 4.253 -1.497 2.348 1.00 97.75 84 ALA A C 1
ATOM 618 O O . ALA A 1 84 ? 3.944 -2.015 3.423 1.00 97.75 84 ALA A O 1
ATOM 619 N N . ARG A 1 85 ? 3.409 -1.493 1.305 1.00 97.00 85 ARG A N 1
ATOM 620 C CA . ARG A 1 85 ? 2.065 -2.099 1.368 1.00 97.00 85 ARG A CA 1
ATOM 621 C C . ARG A 1 85 ? 2.117 -3.611 1.590 1.00 97.00 85 ARG A C 1
ATOM 623 O O . ARG A 1 85 ? 1.335 -4.123 2.391 1.00 97.00 85 ARG A O 1
ATOM 630 N N . VAL A 1 86 ? 3.033 -4.319 0.926 1.00 98.06 86 VAL A N 1
ATOM 631 C CA . VAL A 1 86 ? 3.252 -5.757 1.154 1.00 98.06 86 VAL A CA 1
ATOM 632 C C . VAL A 1 86 ? 3.665 -6.011 2.603 1.00 98.06 86 VAL A C 1
ATOM 634 O O . VAL A 1 86 ? 3.090 -6.877 3.259 1.00 98.06 86 VAL A O 1
ATOM 637 N N . ALA A 1 87 ? 4.612 -5.237 3.133 1.00 97.81 87 ALA A N 1
ATOM 638 C CA . ALA A 1 87 ? 5.068 -5.379 4.510 1.00 97.81 87 ALA A CA 1
ATOM 639 C C . ALA A 1 87 ? 3.935 -5.122 5.522 1.00 97.81 87 ALA A C 1
ATOM 641 O O . ALA A 1 87 ? 3.771 -5.905 6.458 1.00 97.81 87 ALA A O 1
ATOM 642 N N . VAL A 1 88 ? 3.077 -4.116 5.290 1.00 96.44 88 VAL A N 1
ATOM 643 C CA . VAL A 1 88 ? 1.854 -3.904 6.090 1.00 96.44 88 VAL A CA 1
ATOM 644 C C . VAL A 1 88 ? 0.940 -5.132 6.038 1.00 96.44 88 VAL A C 1
ATOM 646 O O . VAL A 1 88 ? 0.500 -5.604 7.085 1.00 96.44 88 VAL A O 1
ATOM 649 N N . ALA A 1 89 ? 0.677 -5.686 4.849 1.00 94.44 89 ALA A N 1
ATOM 650 C CA . ALA A 1 89 ? -0.173 -6.871 4.695 1.00 94.44 89 ALA A CA 1
ATOM 651 C C . ALA A 1 89 ? 0.399 -8.102 5.422 1.00 94.44 89 ALA A C 1
ATOM 653 O O . ALA A 1 89 ? -0.350 -8.879 6.016 1.00 94.44 89 ALA A O 1
ATOM 654 N N . LYS A 1 90 ? 1.729 -8.235 5.445 1.00 95.69 90 LYS A N 1
ATOM 655 C CA . LYS A 1 90 ? 2.463 -9.279 6.178 1.00 95.69 90 LYS A CA 1
ATOM 656 C C . LYS A 1 90 ? 2.629 -8.989 7.674 1.00 95.69 90 LYS A C 1
ATOM 658 O O . LYS A 1 90 ? 3.175 -9.826 8.386 1.00 95.69 90 LYS A O 1
ATOM 663 N N . LYS A 1 91 ? 2.157 -7.834 8.159 1.00 95.00 91 LYS A N 1
ATOM 664 C CA . LYS A 1 91 ? 2.351 -7.329 9.533 1.00 95.00 91 LYS A CA 1
ATOM 665 C C . LYS A 1 91 ? 3.822 -7.122 9.923 1.00 95.00 91 LYS A C 1
ATOM 667 O O . LYS A 1 91 ? 4.143 -7.041 11.106 1.00 95.00 91 LYS A O 1
ATOM 672 N N . ASP A 1 92 ? 4.705 -6.983 8.940 1.00 97.44 92 ASP A N 1
ATOM 673 C CA . ASP A 1 92 ? 6.104 -6.615 9.144 1.00 97.44 92 ASP A CA 1
ATOM 674 C C . ASP A 1 92 ? 6.223 -5.087 9.242 1.00 97.44 92 ASP A C 1
ATOM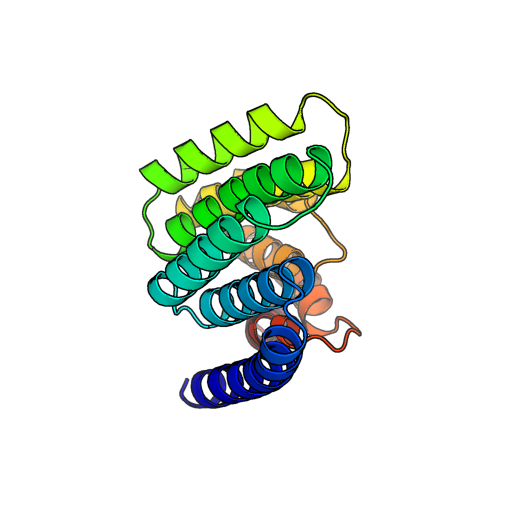 676 O O . ASP A 1 92 ? 6.536 -4.381 8.280 1.00 97.44 92 ASP A O 1
ATOM 680 N N . LEU A 1 93 ? 5.916 -4.560 10.429 1.00 95.69 93 LEU A N 1
ATOM 681 C CA . LEU A 1 93 ? 5.883 -3.115 10.672 1.00 95.69 93 LEU A CA 1
ATOM 682 C C . LEU A 1 93 ? 7.268 -2.465 10.599 1.00 95.69 93 LEU A C 1
ATOM 684 O O . LEU A 1 93 ? 7.369 -1.278 10.289 1.00 95.69 93 LEU A O 1
ATOM 688 N N . ALA A 1 94 ? 8.333 -3.224 10.871 1.00 97.00 94 ALA A N 1
ATOM 689 C CA . ALA A 1 94 ? 9.697 -2.719 10.780 1.00 97.00 94 ALA A CA 1
ATOM 690 C C . ALA A 1 94 ? 10.049 -2.415 9.320 1.00 97.00 94 ALA A C 1
ATOM 692 O O . ALA A 1 94 ? 10.423 -1.282 8.998 1.00 97.00 94 ALA 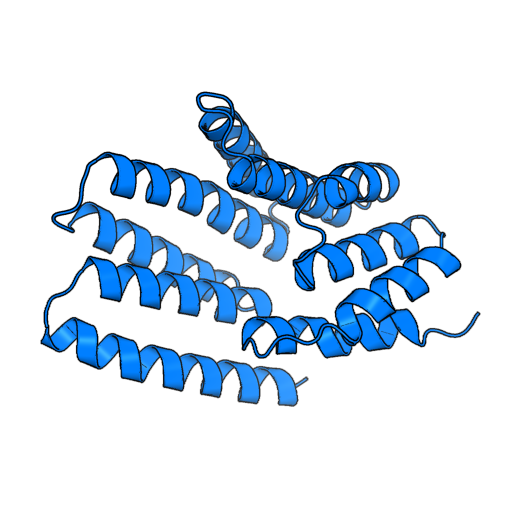A O 1
ATOM 693 N N . THR A 1 95 ? 9.835 -3.385 8.426 1.00 97.44 95 THR A N 1
ATOM 694 C CA . THR A 1 95 ? 10.059 -3.191 6.990 1.00 97.44 95 THR A CA 1
ATOM 695 C C . THR A 1 95 ? 9.102 -2.151 6.419 1.00 97.44 95 THR A C 1
ATOM 697 O O . THR A 1 95 ? 9.536 -1.264 5.683 1.00 97.44 95 THR A O 1
ATOM 700 N N . ALA A 1 96 ? 7.820 -2.191 6.795 1.00 97.19 96 ALA A N 1
ATOM 701 C CA . ALA A 1 96 ? 6.836 -1.226 6.316 1.00 97.19 96 ALA A CA 1
ATOM 702 C C . ALA A 1 96 ? 7.227 0.221 6.663 1.00 97.19 96 ALA A C 1
ATOM 704 O O . ALA A 1 96 ? 7.175 1.097 5.798 1.00 97.19 96 ALA A O 1
ATOM 705 N N . ARG A 1 97 ? 7.691 0.471 7.897 1.00 96.44 97 ARG A N 1
ATOM 706 C CA . ARG A 1 97 ? 8.158 1.797 8.320 1.00 96.44 97 ARG A CA 1
ATOM 707 C C . ARG A 1 97 ? 9.410 2.221 7.559 1.00 96.44 97 ARG A C 1
ATOM 709 O O . ARG A 1 97 ? 9.453 3.340 7.057 1.00 96.44 97 ARG A O 1
ATOM 716 N N . ALA A 1 98 ? 10.398 1.335 7.426 1.00 97.62 98 ALA A N 1
ATOM 717 C CA . ALA A 1 98 ? 11.627 1.637 6.693 1.00 97.62 98 ALA A CA 1
ATOM 718 C C . ALA A 1 98 ? 11.338 2.033 5.233 1.00 97.62 98 ALA A C 1
ATOM 720 O O . ALA A 1 98 ? 11.837 3.051 4.751 1.00 97.62 98 ALA A O 1
ATOM 721 N N . LYS A 1 99 ? 10.477 1.272 4.548 1.00 97.62 99 LYS A N 1
ATOM 722 C CA . LYS A 1 99 ? 10.086 1.533 3.155 1.00 97.62 99 LYS A CA 1
ATOM 723 C C . LYS A 1 99 ? 9.226 2.788 3.011 1.00 97.62 99 LYS A C 1
ATOM 725 O O . LYS A 1 99 ? 9.464 3.571 2.097 1.00 97.62 99 LYS A O 1
ATOM 730 N N . SER A 1 100 ? 8.302 3.038 3.941 1.00 95.81 100 SER A N 1
ATOM 731 C CA . SER A 1 100 ? 7.505 4.270 3.961 1.00 95.81 100 SER A CA 1
ATOM 732 C C . SER A 1 100 ? 8.370 5.519 4.153 1.00 95.81 100 SER A C 1
ATOM 734 O O . SER A 1 100 ? 8.158 6.515 3.466 1.00 95.81 100 SER A O 1
ATOM 736 N N . THR A 1 101 ? 9.368 5.473 5.042 1.00 94.50 101 THR A N 1
ATOM 737 C CA . THR A 1 101 ? 10.317 6.582 5.241 1.00 94.50 101 THR A CA 1
ATOM 738 C C . THR A 1 101 ? 11.169 6.814 3.996 1.00 94.50 101 THR A C 1
ATOM 740 O O . THR A 1 101 ? 11.332 7.956 3.570 1.00 94.50 101 THR A O 1
ATOM 743 N N . ALA A 1 102 ? 11.677 5.743 3.379 1.00 94.50 102 ALA A N 1
ATOM 744 C CA . ALA A 1 102 ? 12.436 5.844 2.135 1.00 94.50 102 ALA A CA 1
ATOM 745 C C . ALA A 1 102 ? 11.590 6.436 0.995 1.00 94.50 102 ALA A C 1
ATOM 747 O O . ALA A 1 102 ? 12.067 7.301 0.262 1.00 94.50 102 ALA A O 1
ATOM 748 N N . TYR A 1 103 ? 10.322 6.026 0.874 1.00 94.56 103 TYR A N 1
ATOM 749 C CA . TYR A 1 103 ? 9.394 6.601 -0.096 1.00 94.56 103 TYR A CA 1
ATOM 750 C C . TYR A 1 103 ? 9.167 8.094 0.172 1.00 94.56 103 TYR A C 1
ATOM 752 O O . TYR A 1 103 ? 9.343 8.900 -0.736 1.00 94.56 103 TYR A O 1
ATOM 760 N N . ALA A 1 104 ? 8.871 8.483 1.418 1.00 90.69 104 ALA A N 1
ATOM 761 C CA . ALA A 1 104 ? 8.688 9.883 1.807 1.00 90.69 104 ALA A CA 1
ATOM 762 C C . ALA A 1 104 ? 9.905 10.759 1.445 1.00 90.69 104 ALA A C 1
ATOM 764 O O . ALA A 1 104 ? 9.747 11.845 0.891 1.00 90.69 104 ALA A O 1
ATOM 765 N N . ALA A 1 105 ? 11.123 10.265 1.689 1.00 89.88 105 ALA A N 1
ATOM 766 C CA . ALA A 1 105 ? 12.356 10.963 1.323 1.00 89.88 105 ALA A CA 1
ATOM 767 C C . ALA A 1 105 ? 12.541 11.106 -0.201 1.00 89.88 105 ALA A C 1
ATOM 769 O O . ALA A 1 105 ? 13.113 12.088 -0.663 1.00 89.88 105 ALA A O 1
ATOM 770 N N . ALA A 1 106 ? 12.041 10.154 -0.994 1.00 88.38 106 ALA A N 1
ATOM 771 C CA . ALA A 1 106 ? 12.167 10.172 -2.451 1.00 88.38 106 ALA A CA 1
ATOM 772 C C . ALA A 1 106 ? 11.113 11.048 -3.166 1.00 88.38 106 ALA A C 1
ATOM 774 O O . ALA A 1 106 ? 11.251 11.336 -4.361 1.00 88.38 106 ALA A O 1
ATOM 775 N N . VAL A 1 107 ? 10.043 11.458 -2.473 1.00 84.69 107 VAL A N 1
ATOM 776 C CA . VAL A 1 107 ? 8.934 12.247 -3.053 1.00 84.69 107 VAL A CA 1
ATOM 777 C C . VAL A 1 107 ? 8.987 13.736 -2.694 1.00 84.69 107 VAL A C 1
ATOM 779 O O . VAL A 1 107 ? 8.395 14.557 -3.402 1.00 84.69 107 VAL A O 1
ATOM 782 N N . THR A 1 108 ? 9.735 14.113 -1.653 1.00 70.00 108 THR A N 1
ATOM 783 C CA . THR A 1 108 ? 9.887 15.502 -1.182 1.00 70.00 108 THR A CA 1
ATOM 784 C C . THR A 1 108 ? 10.614 16.419 -2.169 1.00 70.00 108 THR A C 1
ATOM 786 O O . THR A 1 108 ? 10.372 17.624 -2.159 1.00 70.00 108 THR A O 1
ATOM 789 N N . GLU A 1 109 ? 11.431 15.886 -3.081 1.00 62.78 109 GLU A N 1
ATOM 790 C CA . GLU A 1 109 ? 12.265 16.705 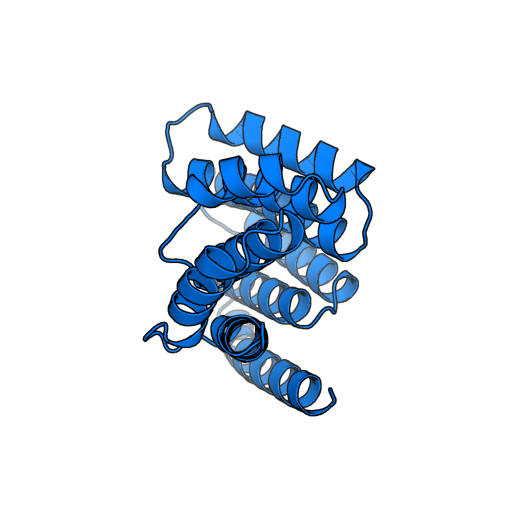-3.976 1.00 62.78 109 GLU A CA 1
ATOM 791 C C . GLU A 1 109 ? 11.517 17.425 -5.114 1.00 62.78 109 GLU A C 1
ATOM 793 O O . GLU A 1 109 ? 12.064 18.369 -5.682 1.00 62.78 109 GLU A O 1
ATOM 798 N N . LYS A 1 110 ? 10.290 17.024 -5.496 1.00 60.97 110 LYS A N 1
ATOM 799 C CA . LYS A 1 110 ? 9.663 17.539 -6.742 1.00 60.97 110 LYS A CA 1
ATOM 800 C C . LYS A 1 110 ? 8.175 17.907 -6.676 1.00 60.97 110 LYS A C 1
ATOM 802 O O . LYS A 1 110 ? 7.553 18.027 -7.727 1.00 60.97 110 LYS A O 1
ATOM 807 N N . LYS A 1 111 ? 7.592 18.109 -5.483 1.00 63.84 111 LYS A N 1
ATOM 808 C CA . LYS A 1 111 ? 6.163 18.472 -5.291 1.00 63.84 111 LYS A CA 1
ATOM 809 C C . LYS A 1 111 ? 5.226 17.705 -6.242 1.00 63.84 111 LYS A C 1
ATOM 811 O O . LY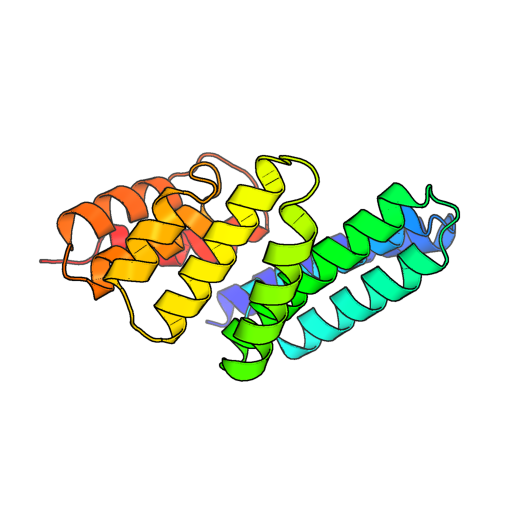S A 1 111 ? 4.460 18.321 -6.974 1.00 63.84 111 LYS A O 1
ATOM 816 N N . ARG A 1 112 ? 5.298 16.369 -6.270 1.00 76.94 112 ARG A N 1
ATOM 817 C CA . ARG A 1 112 ? 4.416 15.533 -7.105 1.00 76.94 112 ARG A CA 1
ATOM 818 C C . ARG A 1 112 ? 3.143 15.226 -6.309 1.00 76.94 112 ARG A C 1
ATOM 820 O O . ARG A 1 112 ? 3.185 14.325 -5.473 1.00 76.94 112 ARG A O 1
ATOM 827 N N . PRO A 1 113 ? 2.008 15.928 -6.526 1.00 84.00 113 PRO A N 1
ATOM 828 C CA . PRO A 1 113 ? 0.849 15.836 -5.632 1.00 84.00 113 PRO A CA 1
ATOM 829 C C . PRO A 1 113 ? 0.296 14.418 -5.500 1.00 84.00 113 PRO A C 1
ATOM 831 O O . PRO A 1 113 ? -0.174 14.036 -4.435 1.00 84.00 113 PRO A O 1
ATOM 834 N N . PHE A 1 114 ? 0.366 13.628 -6.575 1.00 87.31 114 PHE A N 1
ATOM 835 C CA . PHE A 1 114 ? -0.042 12.226 -6.557 1.00 87.31 114 PHE A CA 1
ATOM 836 C C . PHE A 1 114 ? 0.798 11.393 -5.582 1.00 87.31 114 PHE A C 1
ATOM 838 O O . PHE A 1 114 ? 0.254 10.697 -4.730 1.00 87.31 114 PHE A O 1
ATOM 845 N N . GLU A 1 115 ? 2.122 11.506 -5.660 1.00 88.19 115 GLU A N 1
ATOM 846 C CA . GLU A 1 115 ? 3.022 10.733 -4.810 1.00 88.19 115 GLU A CA 1
ATOM 847 C C . GLU A 1 115 ? 2.970 11.181 -3.343 1.00 88.19 115 GLU A C 1
ATOM 849 O O . GLU A 1 115 ? 3.093 10.339 -2.457 1.00 88.19 115 GLU A O 1
ATOM 854 N N . VAL A 1 116 ? 2.712 12.469 -3.083 1.00 90.38 116 VAL A N 1
ATOM 855 C CA . VAL A 1 116 ? 2.459 12.988 -1.726 1.00 90.38 116 VAL A CA 1
ATOM 856 C C . VAL A 1 116 ? 1.185 12.374 -1.138 1.00 90.38 116 VAL A C 1
ATOM 858 O O . VAL A 1 116 ? 1.182 11.938 0.009 1.00 90.38 116 VAL A O 1
ATOM 861 N N . ARG A 1 117 ? 0.109 12.239 -1.925 1.00 93.19 117 ARG A N 1
ATOM 862 C CA . ARG A 1 117 ? -1.097 11.525 -1.467 1.00 93.19 117 ARG A CA 1
ATOM 863 C C . ARG A 1 117 ? -0.820 10.046 -1.180 1.00 93.19 117 ARG A C 1
ATOM 865 O O . ARG A 1 117 ? -1.321 9.532 -0.186 1.00 93.19 117 ARG A O 1
ATOM 872 N N . GLN A 1 118 ? 0.000 9.379 -1.998 1.00 93.00 118 GLN A N 1
ATOM 873 C CA . GLN A 1 118 ? 0.447 8.003 -1.724 1.00 93.00 118 GLN A CA 1
ATOM 874 C C . GLN A 1 118 ? 1.292 7.913 -0.440 1.00 93.00 118 GLN A C 1
ATOM 876 O O . GLN A 1 118 ? 1.196 6.934 0.294 1.00 93.00 118 GLN A O 1
ATOM 881 N N . GLN A 1 119 ? 2.098 8.933 -0.128 1.00 94.56 119 GLN A N 1
ATOM 882 C CA . GLN A 1 119 ? 2.857 8.982 1.125 1.00 94.56 119 GLN A CA 1
ATOM 883 C C . GLN A 1 119 ? 1.910 9.016 2.334 1.00 94.56 119 GLN A C 1
ATOM 885 O O . GLN A 1 119 ? 2.086 8.231 3.265 1.00 94.56 119 GLN A O 1
ATOM 890 N N . HIS A 1 120 ? 0.889 9.877 2.297 1.00 96.06 120 HIS A N 1
ATOM 891 C CA . HIS A 1 120 ? -0.148 9.923 3.331 1.00 96.06 120 HIS A CA 1
ATOM 892 C C . HIS A 1 120 ? -0.921 8.602 3.435 1.00 96.06 120 HIS A C 1
ATOM 894 O O . HIS A 1 120 ? -1.218 8.135 4.533 1.00 96.06 120 HIS A O 1
ATOM 900 N N . GLU A 1 121 ? -1.191 7.934 2.311 1.00 96.25 121 GLU A N 1
ATOM 901 C CA . GLU A 1 121 ? -1.800 6.602 2.329 1.00 96.25 121 GLU A CA 1
ATOM 902 C C . GLU A 1 121 ? -0.937 5.583 3.095 1.00 96.25 121 GLU A C 1
ATOM 904 O O . GLU A 1 121 ? -1.461 4.857 3.942 1.00 96.25 121 GLU A O 1
ATOM 909 N N . LEU A 1 122 ? 0.378 5.525 2.842 1.00 96.56 122 LEU A N 1
ATOM 910 C CA . LEU A 1 122 ? 1.278 4.610 3.557 1.00 96.56 122 LEU A CA 1
ATOM 911 C C . LEU A 1 122 ? 1.318 4.896 5.058 1.00 96.56 122 LEU A C 1
ATOM 913 O O . LEU A 1 122 ? 1.218 3.962 5.858 1.00 96.56 122 LEU A O 1
ATOM 917 N N . ALA A 1 123 ? 1.423 6.172 5.434 1.00 96.50 123 ALA A N 1
ATOM 918 C CA . ALA A 1 123 ? 1.404 6.588 6.831 1.00 96.50 123 ALA A CA 1
ATOM 919 C C . ALA A 1 123 ? 0.089 6.174 7.515 1.00 96.50 123 ALA A C 1
ATOM 921 O O . ALA A 1 123 ? 0.099 5.594 8.602 1.00 96.50 123 ALA A O 1
ATOM 922 N N . GLY A 1 124 ? -1.041 6.359 6.828 1.00 97.69 124 GLY A N 1
ATOM 923 C CA . GLY A 1 124 ? -2.356 5.919 7.281 1.00 97.69 124 GLY A CA 1
ATOM 924 C C . GLY A 1 124 ? -2.482 4.404 7.458 1.00 97.69 124 GLY A C 1
ATOM 925 O O . GLY A 1 124 ? -3.008 3.934 8.468 1.00 97.69 124 GLY A O 1
ATOM 926 N N . ARG A 1 125 ? -1.963 3.618 6.505 1.00 97.38 125 ARG A N 1
ATOM 927 C CA . ARG A 1 125 ? -1.938 2.144 6.573 1.00 97.38 125 ARG A CA 1
ATOM 928 C C . ARG A 1 125 ? -1.080 1.631 7.730 1.00 97.38 125 ARG A C 1
ATOM 930 O O . ARG A 1 125 ? -1.497 0.704 8.422 1.00 97.38 125 ARG A O 1
ATOM 937 N N . LEU A 1 126 ? 0.088 2.232 7.951 1.00 96.69 126 LEU A N 1
ATOM 938 C CA . LEU A 1 126 ? 0.958 1.926 9.090 1.00 96.69 126 LEU A CA 1
ATOM 939 C C . LEU A 1 126 ? 0.253 2.217 10.416 1.00 96.69 126 LEU A C 1
ATOM 941 O O . LEU A 1 126 ? 0.162 1.335 11.268 1.00 96.69 126 LEU A O 1
ATOM 945 N N . ALA A 1 127 ? -0.330 3.409 10.550 1.00 97.38 127 ALA A N 1
ATOM 946 C CA . ALA A 1 127 ? -1.071 3.796 11.744 1.00 97.38 127 ALA A CA 1
ATOM 947 C C . ALA A 1 127 ? -2.270 2.867 12.011 1.00 97.38 127 ALA A C 1
ATOM 949 O O . ALA A 1 127 ? -2.517 2.499 13.158 1.00 97.38 127 ALA A O 1
ATOM 950 N N . LEU A 1 128 ? -2.982 2.419 10.968 1.00 97.19 128 LEU A N 1
ATOM 951 C CA . LEU A 1 128 ? -4.031 1.397 11.086 1.00 97.19 128 LEU A CA 1
ATOM 952 C C . LEU A 1 128 ? -3.491 0.066 11.615 1.00 97.19 128 LEU A C 1
ATOM 954 O O . LEU A 1 128 ? -4.090 -0.520 12.518 1.00 97.19 128 LEU A O 1
ATOM 958 N N . ALA A 1 129 ? -2.368 -0.410 11.076 1.00 95.12 129 ALA A N 1
ATOM 959 C CA . ALA A 1 129 ? -1.748 -1.661 11.509 1.00 95.12 129 ALA A CA 1
ATOM 960 C C . ALA A 1 129 ? -1.264 -1.596 12.971 1.00 95.12 129 ALA A C 1
ATOM 962 O O . ALA A 1 129 ? -1.320 -2.591 13.693 1.00 95.12 129 ALA A O 1
ATOM 963 N N . GLU A 1 130 ? -0.868 -0.407 13.424 1.00 94.56 130 GLU A N 1
ATOM 964 C CA . GLU A 1 130 ? -0.502 -0.093 14.809 1.00 94.56 130 GLU A CA 1
ATOM 965 C C . GLU A 1 130 ? -1.712 0.198 15.715 1.00 94.56 130 GLU A C 1
ATOM 967 O O . GLU A 1 130 ? -1.543 0.413 16.914 1.00 94.56 130 GLU A O 1
ATOM 972 N N . LYS A 1 131 ? -2.937 0.203 15.167 1.00 96.19 131 LYS A N 1
ATOM 973 C CA . LYS A 1 131 ? -4.181 0.613 15.849 1.00 96.19 131 LYS A CA 1
ATOM 974 C C . LYS A 1 131 ? -4.164 2.060 16.364 1.00 96.19 131 LYS A C 1
ATOM 976 O O . LYS A 1 131 ? -4.966 2.433 17.219 1.00 96.19 131 LYS A O 1
ATOM 981 N N . SER A 1 132 ? -3.295 2.903 15.813 1.00 97.62 132 SER A N 1
ATOM 982 C CA . SER A 1 132 ? -3.266 4.346 16.053 1.00 97.62 132 SER A CA 1
ATOM 983 C C . SER A 1 132 ? -4.338 5.036 15.204 1.00 97.62 132 SER A C 1
ATOM 985 O O . SER A 1 132 ? -4.063 5.737 14.230 1.00 97.62 132 SER A O 1
ATOM 987 N N . TYR A 1 133 ? -5.606 4.796 15.544 1.00 98.12 133 TYR A N 1
ATOM 988 C CA . TYR A 1 133 ? -6.741 5.182 14.701 1.00 98.12 133 TYR A CA 1
ATOM 989 C C . TYR A 1 133 ? -6.856 6.694 14.479 1.00 98.12 133 TYR A C 1
ATOM 991 O O . TYR A 1 133 ? -7.200 7.131 13.385 1.00 98.12 133 TYR A O 1
ATOM 999 N N . ALA A 1 134 ? -6.536 7.510 15.487 1.00 98.19 134 ALA A N 1
ATOM 1000 C CA . ALA A 1 134 ? -6.551 8.963 15.340 1.00 98.19 134 ALA A CA 1
ATOM 1001 C C . ALA A 1 134 ? -5.503 9.450 14.326 1.00 98.19 134 ALA A C 1
ATOM 1003 O O . ALA A 1 134 ? -5.834 10.266 13.470 1.00 98.19 134 ALA A O 1
ATOM 1004 N N . ALA A 1 135 ? -4.280 8.911 14.383 1.00 98.19 135 ALA A N 1
ATOM 1005 C CA . ALA A 1 135 ? -3.232 9.230 13.416 1.00 98.19 135 ALA A CA 1
ATOM 1006 C C . ALA A 1 135 ? -3.600 8.726 12.014 1.00 98.19 135 ALA A C 1
ATOM 1008 O O . ALA A 1 135 ? -3.466 9.462 11.041 1.00 98.19 135 ALA A O 1
ATOM 1009 N N . ALA A 1 136 ? -4.156 7.514 11.920 1.00 98.44 136 ALA A N 1
ATOM 1010 C CA . ALA A 1 136 ? -4.625 6.963 10.655 1.00 98.44 136 ALA A CA 1
ATOM 1011 C C . ALA A 1 136 ? -5.674 7.855 9.980 1.00 98.44 136 ALA A C 1
ATOM 1013 O O . ALA A 1 136 ? -5.581 8.089 8.781 1.00 98.44 136 ALA A O 1
ATOM 1014 N N . VAL A 1 137 ? -6.642 8.391 10.734 1.00 98.62 137 VAL A N 1
ATOM 1015 C CA . VAL A 1 137 ? -7.636 9.335 10.196 1.00 98.62 137 VAL A CA 1
ATOM 1016 C C . VAL A 1 137 ? -6.961 10.595 9.646 1.00 98.62 137 VAL A C 1
ATOM 1018 O O . VAL A 1 137 ? -7.261 10.985 8.521 1.00 98.62 137 VAL A O 1
ATOM 1021 N N . THR A 1 138 ? -6.042 11.207 10.400 1.00 98.38 138 THR A N 1
ATOM 1022 C CA . THR A 1 138 ? -5.331 12.429 9.978 1.00 98.38 138 THR A CA 1
ATOM 1023 C C . THR A 1 138 ? -4.561 12.234 8.673 1.00 98.38 138 THR A C 1
ATOM 1025 O O . THR A 1 138 ? -4.589 13.099 7.796 1.00 98.38 138 THR A O 1
ATOM 1028 N N . GLU A 1 139 ? -3.882 11.098 8.531 1.00 98.12 139 GLU A N 1
ATOM 1029 C CA . GLU A 1 139 ? -3.116 10.780 7.326 1.00 98.12 139 GLU A CA 1
ATOM 1030 C C . GLU A 1 139 ? -4.042 10.435 6.153 1.00 98.12 139 GLU A C 1
ATOM 1032 O O . GLU A 1 139 ? -3.936 11.008 5.070 1.00 98.12 139 GLU A O 1
ATOM 1037 N N . LEU A 1 140 ? -5.030 9.561 6.363 1.00 98.19 140 LEU A N 1
ATOM 1038 C CA . LEU A 1 140 ? -5.920 9.104 5.291 1.00 98.19 140 LEU A CA 1
ATOM 1039 C C . LEU A 1 140 ? -6.843 10.204 4.758 1.00 98.19 140 LEU A C 1
ATOM 1041 O O . LEU A 1 140 ? -7.275 10.102 3.617 1.00 98.19 140 LEU A O 1
ATOM 1045 N N . GLN A 1 141 ? -7.114 11.267 5.520 1.00 97.50 141 GLN A N 1
ATOM 1046 C CA . GLN A 1 141 ? -7.815 12.461 5.024 1.00 97.50 141 GLN A CA 1
ATOM 1047 C C . GLN A 1 141 ? -6.994 13.259 3.999 1.00 97.50 141 GLN A C 1
ATOM 1049 O O . GLN A 1 141 ? -7.566 13.916 3.132 1.00 97.50 141 GLN A O 1
ATOM 1054 N N . GLN A 1 142 ? -5.663 13.193 4.081 1.00 96.56 142 GLN A N 1
ATOM 1055 C CA . GLN A 1 142 ? -4.743 13.855 3.149 1.00 96.56 142 GLN A CA 1
ATOM 1056 C C . GLN A 1 142 ? -4.377 12.961 1.952 1.00 96.56 142 GLN A C 1
ATOM 1058 O O . GLN A 1 142 ? -3.831 13.437 0.955 1.00 96.56 142 GLN A O 1
ATOM 1063 N N . ALA A 1 143 ? -4.699 11.668 2.026 1.00 96.19 143 ALA A N 1
ATOM 1064 C CA . ALA A 1 143 ? -4.561 10.725 0.924 1.00 96.19 143 ALA A CA 1
ATOM 1065 C C . ALA A 1 143 ? -5.636 10.941 -0.166 1.00 96.19 143 ALA A C 1
ATOM 1067 O O . ALA A 1 143 ? -6.482 11.837 -0.093 1.00 96.19 143 ALA A O 1
ATOM 1068 N N . ASN A 1 144 ? -5.598 10.128 -1.225 1.00 93.62 144 ASN A N 1
ATOM 1069 C CA . ASN A 1 144 ? -6.482 10.287 -2.380 1.00 93.62 144 ASN A CA 1
ATOM 1070 C C . ASN A 1 144 ? -7.955 9.962 -2.065 1.00 93.62 144 ASN A C 1
ATOM 1072 O O . ASN A 1 144 ? -8.365 8.811 -2.146 1.00 93.62 144 ASN A O 1
ATOM 1076 N N . GLN A 1 145 ? -8.773 10.986 -1.805 1.00 92.69 145 GLN A N 1
ATOM 1077 C CA . GLN A 1 145 ? -10.215 10.832 -1.543 1.00 92.69 145 GLN A CA 1
ATOM 1078 C C . GLN A 1 145 ? -11.036 10.379 -2.767 1.00 92.69 145 GLN A C 1
ATOM 1080 O O . GLN A 1 145 ? -12.232 10.141 -2.645 1.00 92.69 145 GLN A O 1
ATOM 1085 N N . GLN A 1 146 ? -10.422 10.271 -3.950 1.00 90.38 146 GLN A N 1
ATOM 1086 C CA . GLN A 1 146 ? -11.049 9.697 -5.148 1.00 90.38 146 GLN A CA 1
ATOM 1087 C C . GLN A 1 146 ? -10.698 8.216 -5.346 1.00 90.38 146 GLN A C 1
ATOM 1089 O O . GLN A 1 146 ? -11.090 7.626 -6.349 1.00 90.38 146 GLN A O 1
ATOM 1094 N N . ASP A 1 147 ? -9.954 7.617 -4.414 1.00 89.88 147 ASP A N 1
ATOM 1095 C CA . ASP A 1 147 ? -9.657 6.191 -4.410 1.00 89.88 147 ASP A CA 1
ATOM 1096 C C . ASP A 1 147 ? -10.579 5.468 -3.408 1.00 89.88 147 ASP A C 1
ATOM 1098 O O . ASP A 1 147 ? -10.486 5.708 -2.197 1.00 89.88 147 ASP A O 1
ATOM 1102 N N . PRO A 1 148 ? -11.464 4.559 -3.862 1.00 90.75 148 PRO A N 1
ATOM 1103 C CA . PRO A 1 148 ? -12.357 3.828 -2.968 1.00 90.75 148 PRO A CA 1
ATOM 1104 C C . PRO A 1 148 ? -11.613 2.955 -1.944 1.00 90.75 148 PRO A C 1
ATOM 1106 O O . PRO A 1 148 ? -12.158 2.691 -0.871 1.00 90.75 148 PRO A O 1
ATOM 1109 N N . ALA A 1 149 ? -10.374 2.528 -2.215 1.00 91.19 149 ALA A N 1
ATOM 1110 C CA . ALA A 1 149 ? -9.560 1.810 -1.238 1.00 91.19 149 ALA A CA 1
ATOM 1111 C C . ALA A 1 149 ? -9.096 2.728 -0.097 1.00 91.19 149 ALA A C 1
ATOM 1113 O O . ALA A 1 149 ? -9.145 2.327 1.067 1.00 91.19 149 ALA A O 1
ATOM 1114 N N . VAL A 1 150 ? -8.713 3.972 -0.403 1.00 95.38 150 VAL A N 1
ATOM 1115 C CA . VAL A 1 150 ? -8.366 4.986 0.609 1.00 95.38 150 VAL A CA 1
ATOM 1116 C C . VAL A 1 150 ? -9.587 5.344 1.451 1.00 95.38 150 VAL A C 1
ATOM 1118 O O . VAL A 1 150 ? -9.497 5.355 2.679 1.00 95.38 150 VAL A O 1
ATOM 1121 N N . LEU A 1 151 ? -10.742 5.567 0.815 1.00 95.88 151 LEU A N 1
ATOM 1122 C CA . LEU A 1 151 ? -11.997 5.836 1.523 1.00 95.88 151 LEU A CA 1
ATOM 1123 C C . LEU A 1 151 ? -12.377 4.672 2.450 1.00 95.88 151 LEU A C 1
ATOM 1125 O O . LEU A 1 151 ? -12.720 4.887 3.611 1.00 95.88 151 LEU A O 1
ATOM 1129 N N . TYR A 1 152 ? -12.240 3.427 1.988 1.00 95.44 152 TYR A N 1
ATOM 1130 C CA . TYR A 1 152 ? -12.457 2.253 2.833 1.00 95.44 152 TYR A CA 1
ATOM 1131 C C . TYR A 1 152 ? -11.523 2.233 4.056 1.00 95.44 152 TYR A C 1
ATOM 1133 O O . TYR A 1 152 ? -11.987 2.028 5.178 1.00 95.44 152 TYR A O 1
ATOM 1141 N N . LEU A 1 153 ? -10.222 2.486 3.877 1.00 97.12 153 LEU A N 1
ATOM 1142 C CA . LEU A 1 153 ? -9.271 2.545 4.993 1.00 97.12 153 LEU A CA 1
ATOM 1143 C C . LEU A 1 153 ? -9.617 3.664 5.981 1.00 97.12 153 LEU A C 1
ATOM 1145 O O . LEU A 1 153 ? -9.531 3.459 7.192 1.00 97.12 153 LEU A O 1
ATOM 1149 N N . LEU A 1 154 ? -10.045 4.828 5.483 1.00 98.38 154 LEU A N 1
ATOM 1150 C CA . LEU A 1 154 ? -10.485 5.937 6.325 1.00 98.38 154 LEU A CA 1
ATOM 1151 C C . LEU A 1 154 ? -11.720 5.543 7.146 1.00 98.38 154 LEU A C 1
ATOM 1153 O O . LEU A 1 154 ? -11.771 5.819 8.344 1.00 98.38 154 LEU A O 1
ATOM 1157 N N . ALA A 1 155 ? -12.678 4.841 6.541 1.00 97.88 155 ALA A N 1
ATOM 1158 C CA . ALA A 1 155 ? -13.846 4.318 7.243 1.00 97.88 155 ALA A CA 1
ATOM 1159 C C . ALA A 1 155 ? -13.456 3.328 8.359 1.00 97.88 155 ALA A C 1
ATOM 1161 O O . ALA A 1 155 ? -13.976 3.425 9.471 1.00 97.88 155 ALA A O 1
ATOM 1162 N N . VAL A 1 156 ? -12.492 2.433 8.105 1.00 97.62 156 VAL A N 1
ATOM 1163 C CA . VAL A 1 156 ? -11.937 1.519 9.125 1.00 97.62 156 VAL A CA 1
ATOM 1164 C C . VAL A 1 156 ? -11.265 2.298 10.261 1.00 97.62 156 VAL A C 1
ATOM 1166 O O . VAL A 1 156 ? -11.484 1.990 11.433 1.00 97.62 156 VAL A O 1
ATOM 1169 N N . ALA A 1 157 ? -10.478 3.328 9.941 1.00 98.31 157 ALA A N 1
ATOM 1170 C CA . ALA A 1 157 ? -9.815 4.161 10.943 1.00 98.31 157 ALA A CA 1
ATOM 1171 C C . ALA A 1 157 ? -10.831 4.912 11.817 1.00 98.31 157 ALA A C 1
ATOM 1173 O O . ALA A 1 157 ? -10.705 4.924 13.040 1.00 98.31 157 ALA A O 1
ATOM 1174 N N . LEU A 1 158 ? -11.875 5.484 11.211 1.00 98.19 158 LEU A N 1
ATOM 1175 C CA . LEU A 1 158 ? -12.971 6.151 11.920 1.00 98.19 158 LEU A CA 1
ATOM 1176 C C . LEU A 1 158 ? -13.733 5.182 12.826 1.00 98.19 158 LEU A C 1
ATOM 1178 O O . LEU A 1 158 ? -14.006 5.515 13.979 1.00 98.19 158 LEU A O 1
ATOM 1182 N N . GLN A 1 159 ? -14.008 3.967 12.346 1.00 96.62 159 GLN A N 1
ATOM 1183 C CA . GLN A 1 159 ? -14.653 2.930 13.147 1.00 96.62 159 GLN A CA 1
ATOM 1184 C C . GLN A 1 159 ? -13.793 2.550 14.359 1.00 96.62 159 GLN A C 1
ATOM 1186 O O . GLN A 1 159 ? -14.299 2.532 15.478 1.00 96.62 159 GLN A O 1
ATOM 1191 N N . GLY A 1 160 ? -12.491 2.317 14.162 1.00 96.06 160 GLY A N 1
ATOM 1192 C CA . GLY A 1 160 ? -11.554 2.021 15.251 1.00 96.06 160 GLY A CA 1
ATOM 1193 C C . GLY A 1 160 ? -11.391 3.173 16.250 1.00 96.06 160 GLY A C 1
ATOM 1194 O O . GLY A 1 160 ? -11.213 2.936 17.443 1.00 96.06 160 GLY A O 1
ATOM 1195 N N . LYS A 1 161 ? -11.521 4.424 15.789 1.00 97.00 161 LYS A N 1
ATOM 1196 C CA . LYS A 1 161 ? -11.551 5.631 16.633 1.00 97.00 161 LYS A CA 1
ATOM 1197 C C . LYS A 1 161 ? -12.859 5.767 17.436 1.00 97.00 161 LYS A C 1
ATOM 1199 O O . LYS A 1 161 ? -12.914 6.574 18.360 1.00 97.00 161 LYS A O 1
ATOM 1204 N N . GLY A 1 162 ? -13.898 5.001 17.098 1.00 96.31 162 GLY A N 1
ATOM 1205 C CA . GLY A 1 162 ? -15.224 5.066 17.720 1.00 96.31 162 GLY A CA 1
ATOM 1206 C C . GLY A 1 162 ? -16.204 6.029 17.039 1.00 96.31 162 GLY A C 1
ATOM 1207 O O . GLY A 1 162 ? -17.318 6.208 17.526 1.00 96.31 162 GLY A O 1
ATOM 1208 N N . ASP A 1 163 ? -15.843 6.626 15.900 1.00 96.44 163 ASP A N 1
ATOM 1209 C CA . ASP A 1 163 ? -16.727 7.504 15.125 1.00 96.44 163 ASP A CA 1
ATOM 1210 C C . ASP A 1 163 ? -17.579 6.691 14.135 1.00 96.44 163 ASP A C 1
ATOM 1212 O O . ASP A 1 163 ? -17.380 6.696 12.917 1.00 96.44 163 ASP A O 1
ATOM 1216 N N . ALA A 1 164 ? -18.540 5.941 14.678 1.00 94.62 164 ALA A N 1
ATOM 1217 C CA . ALA A 1 164 ? -19.394 5.046 13.896 1.00 94.62 164 ALA A CA 1
ATOM 1218 C C . ALA A 1 164 ? -20.288 5.784 12.882 1.00 94.62 164 ALA A C 1
ATOM 1220 O O . ALA A 1 164 ? -20.690 5.207 11.869 1.00 94.62 164 ALA A O 1
ATOM 1221 N N . ALA A 1 165 ? -20.635 7.049 13.142 1.00 95.94 165 ALA A N 1
ATOM 1222 C CA . ALA A 1 165 ? -21.426 7.850 12.215 1.00 95.94 165 ALA A CA 1
ATOM 1223 C C . ALA A 1 165 ? -20.607 8.192 10.966 1.00 95.94 165 ALA A C 1
ATOM 1225 O O . ALA A 1 165 ? -21.036 7.871 9.855 1.00 95.94 165 ALA A O 1
ATOM 1226 N N . LYS A 1 166 ? -19.403 8.751 11.147 1.00 96.62 166 LYS A N 1
ATOM 1227 C CA . LYS A 1 166 ? -18.533 9.110 10.024 1.00 96.62 166 LYS A CA 1
ATOM 1228 C C . LYS A 1 166 ? -18.000 7.880 9.293 1.00 96.62 166 LYS A C 1
ATOM 1230 O O . LYS A 1 166 ? -17.918 7.894 8.068 1.00 96.62 166 LYS A O 1
ATOM 1235 N N . ALA A 1 167 ? -17.706 6.796 10.013 1.00 97.06 167 ALA A N 1
ATOM 1236 C CA . ALA A 1 167 ? -17.295 5.533 9.404 1.00 97.06 167 ALA A CA 1
ATOM 1237 C C . ALA A 1 167 ? -18.335 5.006 8.403 1.00 97.06 167 ALA A C 1
ATOM 1239 O O . ALA A 1 167 ? -17.969 4.587 7.307 1.00 97.06 167 ALA A O 1
ATOM 1240 N N . ARG A 1 168 ? -19.633 5.073 8.739 1.00 95.25 168 ARG A N 1
ATOM 1241 C CA . ARG A 1 168 ? -20.715 4.667 7.826 1.00 95.25 168 ARG A CA 1
ATOM 1242 C C . ARG A 1 168 ? -20.819 5.566 6.600 1.00 95.25 168 ARG A C 1
ATOM 1244 O O . ARG A 1 168 ? -20.946 5.048 5.497 1.00 95.25 168 ARG A O 1
ATOM 1251 N N . GLU A 1 169 ? -20.746 6.882 6.789 1.00 95.75 169 GLU A N 1
ATOM 1252 C CA . GLU A 1 169 ? -20.800 7.858 5.691 1.00 95.75 169 GLU A CA 1
ATOM 1253 C C . GLU A 1 169 ? -19.678 7.611 4.673 1.00 95.75 169 GLU A C 1
ATOM 1255 O O . GLU A 1 169 ? -19.939 7.437 3.484 1.00 95.75 169 GLU A O 1
ATOM 1260 N N . VAL A 1 170 ? -18.433 7.520 5.147 1.00 96.06 170 VAL A N 1
ATOM 1261 C CA . VAL A 1 170 ? -17.265 7.281 4.285 1.00 96.06 170 VAL A CA 1
ATOM 1262 C C . VAL A 1 170 ? -17.291 5.862 3.700 1.00 96.06 170 VAL A C 1
ATOM 1264 O O . VAL A 1 170 ? -16.956 5.658 2.534 1.00 96.06 170 VAL A O 1
ATOM 1267 N N . GLY A 1 171 ? -17.752 4.872 4.470 1.00 94.75 171 GLY A N 1
ATOM 1268 C CA . GLY A 1 171 ? -17.952 3.506 3.988 1.00 94.75 171 GLY A CA 1
ATOM 1269 C C . GLY A 1 171 ? -18.956 3.428 2.834 1.00 94.75 171 GLY A C 1
ATOM 1270 O O . GLY A 1 171 ? -18.715 2.707 1.869 1.00 94.75 171 GLY A O 1
ATOM 1271 N N . ALA A 1 172 ? -20.042 4.206 2.884 1.00 94.12 172 ALA A N 1
ATOM 1272 C CA . ALA A 1 172 ? -21.007 4.302 1.790 1.00 94.12 172 ALA A CA 1
ATOM 1273 C C . ALA A 1 172 ? -20.385 4.949 0.543 1.00 94.12 172 ALA A C 1
ATOM 1275 O O . ALA A 1 172 ? -20.519 4.408 -0.550 1.00 94.12 172 ALA A O 1
ATOM 1276 N N . GLN A 1 173 ? -19.614 6.031 0.704 1.00 93.62 173 GLN A N 1
ATOM 1277 C CA . GLN A 1 173 ? -18.886 6.661 -0.408 1.00 93.62 173 GLN A CA 1
ATOM 1278 C C . GLN A 1 173 ? -17.949 5.674 -1.118 1.00 93.62 173 GLN A C 1
ATOM 1280 O O . GLN A 1 173 ? -17.919 5.620 -2.346 1.00 93.62 173 GLN A O 1
ATOM 1285 N N . ALA A 1 174 ? -17.222 4.852 -0.355 1.00 92.19 174 ALA A N 1
ATOM 1286 C CA . ALA A 1 174 ? -16.401 3.788 -0.918 1.00 92.19 174 ALA A CA 1
ATOM 1287 C C . ALA A 1 174 ? -17.254 2.701 -1.598 1.00 92.19 174 ALA A C 1
ATOM 1289 O O . ALA A 1 174 ? -16.901 2.232 -2.674 1.00 92.19 174 ALA A O 1
ATOM 1290 N N . ALA A 1 175 ? -18.376 2.288 -1.001 1.00 89.12 175 ALA A N 1
ATOM 1291 C CA . ALA A 1 175 ? -19.219 1.200 -1.505 1.00 89.12 175 ALA A CA 1
ATOM 1292 C C . ALA A 1 175 ? -20.041 1.555 -2.755 1.00 89.12 175 ALA A C 1
ATOM 1294 O O . ALA A 1 175 ? -20.322 0.662 -3.557 1.00 89.12 175 ALA A O 1
ATOM 1295 N N . ASP A 1 176 ? -20.397 2.826 -2.924 1.00 88.94 176 ASP A N 1
ATOM 1296 C CA . ASP A 1 176 ? -21.235 3.329 -4.019 1.00 88.94 176 ASP A CA 1
ATOM 1297 C C . ASP A 1 176 ? -20.419 4.079 -5.087 1.00 88.94 176 ASP A C 1
ATOM 1299 O O . ASP A 1 176 ? -20.974 4.738 -5.967 1.00 88.94 176 ASP A O 1
ATOM 1303 N N . PHE A 1 177 ? -19.089 3.961 -5.036 1.00 86.38 177 PHE A N 1
ATOM 1304 C CA . PHE A 1 177 ? -18.194 4.545 -6.026 1.00 86.38 177 PHE A CA 1
ATOM 1305 C C . PHE A 1 177 ? -18.519 4.042 -7.444 1.00 86.38 177 PHE A C 1
ATOM 1307 O O . PHE A 1 177 ? -18.470 2.844 -7.727 1.00 86.38 177 PHE A O 1
ATOM 1314 N N . ASN A 1 178 ? -18.831 4.966 -8.356 1.00 74.12 178 ASN A N 1
ATOM 1315 C CA . ASN A 1 178 ? -19.221 4.653 -9.732 1.00 74.12 178 ASN A CA 1
ATOM 1316 C C . ASN A 1 178 ? -17.992 4.466 -10.641 1.00 74.12 178 ASN A C 1
ATOM 1318 O O . ASN A 1 178 ? -17.740 5.270 -11.538 1.00 74.12 178 ASN A O 1
ATOM 1322 N N . GLY A 1 179 ? -17.197 3.426 -10.376 1.00 67.44 179 GLY A N 1
ATOM 1323 C CA . GLY A 1 179 ? -16.022 3.072 -11.173 1.00 67.44 179 GLY A CA 1
ATOM 1324 C C . GLY A 1 179 ? -15.959 1.574 -11.463 1.00 67.44 179 GLY A C 1
ATOM 1325 O O . GLY A 1 179 ? -16.076 0.753 -10.555 1.00 67.44 179 GLY A O 1
ATOM 1326 N N . LEU A 1 180 ? -15.749 1.205 -12.729 1.00 62.72 180 LEU A N 1
ATOM 1327 C CA . LEU A 1 180 ? -15.460 -0.173 -13.131 1.00 62.72 180 LEU A CA 1
ATOM 1328 C C . LEU A 1 180 ? -13.950 -0.410 -13.005 1.00 62.72 180 LEU A C 1
ATOM 1330 O O . LEU A 1 180 ? -13.179 -0.008 -13.869 1.00 62.72 180 LEU A O 1
ATOM 1334 N N . SER A 1 181 ? -13.524 -1.032 -11.907 1.00 68.69 181 SER A N 1
ATOM 1335 C CA . SER A 1 181 ? -12.139 -1.476 -11.711 1.00 68.69 181 SER A CA 1
ATOM 1336 C C . SER A 1 181 ? -12.115 -2.850 -11.044 1.00 68.69 181 SER A C 1
ATOM 1338 O O . SER A 1 181 ? -12.871 -3.097 -10.102 1.00 68.69 181 SER A O 1
ATOM 1340 N N . ALA A 1 182 ? -11.209 -3.729 -11.482 1.00 69.62 182 ALA A N 1
ATOM 1341 C CA . ALA A 1 182 ? -10.980 -5.020 -10.833 1.00 69.62 182 ALA A CA 1
ATOM 1342 C C . ALA A 1 182 ? -10.584 -4.845 -9.356 1.00 69.62 182 ALA A C 1
ATOM 1344 O O . ALA A 1 182 ? -11.058 -5.581 -8.490 1.00 69.62 182 ALA A O 1
ATOM 1345 N N . THR A 1 183 ? -9.785 -3.816 -9.040 1.00 71.75 183 THR A N 1
ATOM 1346 C CA . THR A 1 183 ? -9.345 -3.546 -7.662 1.00 71.75 183 THR A CA 1
ATOM 1347 C C . THR A 1 183 ? -10.487 -3.072 -6.761 1.00 71.75 183 THR A C 1
ATOM 1349 O O . THR A 1 183 ? -10.528 -3.387 -5.572 1.00 71.75 183 THR A O 1
ATOM 1352 N N . TYR A 1 184 ? -11.470 -2.377 -7.334 1.00 80.94 184 TYR A N 1
ATOM 1353 C CA . TYR A 1 184 ? -12.636 -1.887 -6.604 1.00 80.94 184 TYR A CA 1
ATOM 1354 C C . TYR A 1 184 ? -13.503 -3.032 -6.044 1.00 80.94 184 TYR A C 1
ATOM 1356 O O . TYR A 1 184 ? -14.013 -2.939 -4.923 1.00 80.94 184 TYR A O 1
ATOM 1364 N N . GLY A 1 185 ? -13.602 -4.160 -6.759 1.00 78.69 185 GLY A N 1
ATOM 1365 C CA . GLY A 1 185 ? -14.335 -5.343 -6.295 1.00 78.69 185 GLY A CA 1
ATOM 1366 C C . GLY A 1 185 ? -13.868 -5.872 -4.930 1.00 78.69 185 GLY A C 1
ATOM 1367 O O . GLY A 1 185 ? -14.692 -6.334 -4.137 1.00 78.69 185 GLY A O 1
ATOM 1368 N N . PHE A 1 186 ? -12.575 -5.739 -4.606 1.00 80.00 186 PHE A N 1
ATOM 1369 C CA . PHE A 1 186 ? -12.003 -6.197 -3.331 1.00 80.00 186 PHE A CA 1
ATOM 1370 C C . PHE A 1 186 ? -12.391 -5.331 -2.129 1.00 80.00 186 PHE A C 1
ATOM 1372 O O . PHE A 1 186 ? -12.396 -5.825 -0.994 1.00 80.00 186 PHE A O 1
ATOM 1379 N N . VAL A 1 187 ? -12.709 -4.053 -2.357 1.00 85.38 187 VAL A N 1
ATOM 1380 C CA . VAL A 1 187 ? -13.045 -3.097 -1.289 1.00 85.38 187 VAL A CA 1
ATOM 1381 C C . VAL A 1 187 ? -14.547 -2.871 -1.162 1.00 85.38 187 VAL A C 1
ATOM 1383 O O . VAL A 1 187 ? -15.031 -2.701 -0.046 1.00 85.38 187 VAL A O 1
ATOM 1386 N N . ARG A 1 188 ? -15.315 -2.966 -2.258 1.00 86.56 188 ARG A N 1
ATOM 1387 C CA . ARG A 1 188 ? -16.757 -2.665 -2.283 1.00 86.56 188 ARG A CA 1
ATOM 1388 C C . ARG A 1 188 ? -17.565 -3.436 -1.238 1.00 86.56 188 ARG A C 1
ATOM 1390 O O . ARG A 1 188 ? -18.346 -2.844 -0.497 1.00 86.56 188 ARG A O 1
ATOM 1397 N N . GLY A 1 189 ? -17.384 -4.756 -1.163 1.00 85.12 189 GLY A N 1
ATOM 1398 C CA . GLY A 1 189 ? -18.123 -5.598 -0.214 1.00 85.12 189 GLY A CA 1
ATOM 1399 C C . GLY A 1 189 ? -17.795 -5.266 1.245 1.00 85.12 189 GLY A C 1
ATOM 1400 O O . GLY A 1 189 ? -18.696 -5.154 2.075 1.00 85.12 189 GLY A O 1
ATOM 1401 N N . LYS A 1 190 ? -16.508 -5.036 1.537 1.00 87.75 190 LYS A N 1
ATOM 1402 C CA . LYS A 1 190 ? -16.023 -4.658 2.873 1.00 87.75 190 LYS A CA 1
ATOM 1403 C C . LYS A 1 190 ? -16.548 -3.276 3.276 1.00 87.75 190 LYS A C 1
ATOM 1405 O O . LYS A 1 190 ? -17.038 -3.100 4.387 1.00 87.75 190 LYS A O 1
ATOM 1410 N N . ALA A 1 191 ? -16.514 -2.320 2.351 1.00 88.94 191 ALA A N 1
ATOM 1411 C CA . ALA A 1 191 ? -17.045 -0.976 2.540 1.00 88.94 191 ALA A CA 1
ATOM 1412 C C . ALA A 1 191 ? -18.559 -0.981 2.801 1.00 88.94 191 ALA A C 1
ATOM 1414 O O . ALA A 1 191 ? -19.026 -0.321 3.729 1.00 88.94 191 ALA A O 1
ATOM 1415 N N . ARG A 1 192 ? -19.325 -1.792 2.056 1.00 91.06 192 ARG A N 1
ATOM 1416 C CA . ARG A 1 192 ? -20.771 -1.938 2.273 1.00 91.06 192 ARG A CA 1
ATOM 1417 C C . ARG A 1 192 ? -21.088 -2.494 3.662 1.00 91.06 192 ARG A C 1
ATOM 1419 O O . ARG A 1 192 ? -22.011 -2.003 4.299 1.00 91.06 192 ARG A O 1
ATOM 1426 N N . ALA A 1 193 ? -20.306 -3.457 4.153 1.00 90.19 193 ALA A N 1
ATOM 1427 C CA . ALA A 1 193 ? -20.481 -3.984 5.506 1.00 90.19 193 ALA A CA 1
ATOM 1428 C C . ALA A 1 193 ? -20.300 -2.896 6.581 1.00 90.19 193 ALA A C 1
ATOM 1430 O O . ALA A 1 193 ? -21.109 -2.810 7.508 1.00 90.19 193 ALA A O 1
ATOM 1431 N N . ILE A 1 194 ? -19.298 -2.020 6.428 1.00 91.31 194 ILE A N 1
ATOM 1432 C CA . ILE A 1 194 ? -19.120 -0.859 7.314 1.00 91.31 194 ILE A CA 1
ATOM 1433 C C . ILE A 1 194 ? -20.341 0.061 7.227 1.00 91.31 194 ILE A C 1
ATOM 1435 O O . ILE A 1 194 ? -20.908 0.414 8.259 1.00 91.31 194 ILE A O 1
ATOM 1439 N N . ALA A 1 195 ? -20.789 0.394 6.013 1.00 90.62 195 ALA A N 1
ATOM 1440 C CA . ALA A 1 195 ? -21.918 1.295 5.782 1.00 90.62 195 ALA A CA 1
ATOM 1441 C C . ALA A 1 195 ? -23.227 0.820 6.445 1.00 90.62 195 ALA A C 1
ATOM 1443 O O . ALA A 1 195 ? -24.008 1.641 6.924 1.00 90.62 195 ALA A O 1
ATOM 1444 N N . THR A 1 196 ? -23.456 -0.495 6.520 1.00 89.62 196 THR A N 1
ATOM 1445 C CA . THR A 1 196 ? -24.699 -1.086 7.048 1.00 89.62 196 THR A CA 1
ATOM 1446 C C . THR A 1 196 ? -24.604 -1.587 8.493 1.00 89.62 196 THR A C 1
ATOM 1448 O O . THR A 1 196 ? -25.538 -2.231 8.965 1.00 89.62 196 THR A O 1
ATOM 1451 N N . THR A 1 197 ? -23.499 -1.347 9.209 1.00 81.50 197 THR A N 1
ATOM 1452 C CA . THR A 1 197 ? -23.323 -1.862 10.581 1.00 81.50 197 THR A CA 1
ATOM 1453 C C . THR A 1 197 ? -24.367 -1.244 11.545 1.00 81.50 197 THR A C 1
ATOM 1455 O O . THR A 1 197 ? -24.463 -0.007 11.600 1.00 81.50 197 THR A O 1
ATOM 1458 N N . PRO A 1 198 ? -25.152 -2.054 12.299 1.00 65.88 198 PRO A N 1
ATOM 1459 C CA . PRO A 1 198 ? -26.124 -1.569 13.291 1.00 65.88 198 PRO A CA 1
ATOM 1460 C C . PRO A 1 198 ? -25.473 -0.733 14.406 1.00 65.88 198 PRO A C 1
ATOM 1462 O O . PRO A 1 198 ? -24.261 -0.790 14.595 1.00 65.88 198 PRO A O 1
ATOM 1465 N N . ARG A 1 199 ? -26.272 0.087 15.102 1.00 58.44 199 ARG A N 1
ATOM 1466 C CA . ARG A 1 199 ? -25.814 0.903 16.243 1.00 58.44 199 ARG A CA 1
ATOM 1467 C C . ARG A 1 199 ? -25.549 0.063 17.483 1.00 58.44 199 ARG A C 1
ATOM 1469 O O . ARG A 1 199 ? -26.324 -0.891 17.700 1.00 58.44 199 ARG A O 1
#

Radius of gyration: 17.27 Å; chains: 1; bounding box: 42×37×47 Å

Secondary structure (DSSP, 8-state):
-HHHHHHHHHHHHHHHHHHHHHHHHT-HHHHHHHHHHHHHHHHHTT-HHHHHHHHHHHHHHHHHS---HHHHHHHHHHHHHHHHHHHHHTT-HHHHHHHHHHHHHHHTTTT-HHHHHHHHHHHHHHHHHTT-HHHHHHHHHHS-TT-HHHHHHHHHHHHHHT-HHHHHHHHHHHHT-----HHHHHHHHHHHHHHT---

Sequence (199 aa):
SYVHEGGTDKALAEVSEMAAIDEATKDLAAQSGALGQMGTILLEAGRADEAAARYQQQLSVIDKADVPAEVKQAAHRQALFQEARVAVAKKDLATARAKSTAYAAAVTEKKRPFEVRQQHELAGRLALAEKSYAAAVTELQQANQQDPAVLYLLAVALQGKGDAAKAREVGAQAADFNGLSATYGFVRGKARAIATTPR

pLDDT: mean 88.99, std 11.69, range [30.56, 98.62]